Protein AF-A0A964AAB6-F1 (afdb_monomer)

Sequence (284 aa):
MELEKLSKKAPFPFLVANLVDAQSGEPIFGDHRVIERGGVKVGVFGVTLEAVPATPTYDRGAPWRVTDTEAAAKAQVAALKGEGAQVIVALAHLPDRELDDLARNVPGIDFILGGNDTGMQEHPRHVADAFIATAFSKGKYLSLFNLHLWKDKAPTGPFADRFERAGLEKQMEQLEAQIGSYETIAEAREKSEREAAQKSPEPGGVTSRRAAGAGSEFYRNQIVRLRTEKAQLEARIEDGAKVDPDANYFAYDLVPAGKTIEDDPAIGKAVEAFRKKYPKAPGH

pLDDT: mean 83.42, std 15.58, range [33.28, 98.75]

Structure (mmCIF, N/CA/C/O backbone):
data_AF-A0A964AAB6-F1
#
_entry.id   AF-A0A964AAB6-F1
#
loop_
_atom_site.group_PDB
_atom_site.id
_atom_site.type_symbol
_atom_site.label_atom_id
_atom_site.label_alt_id
_atom_site.label_comp_id
_atom_site.label_asym_id
_atom_site.label_entity_id
_atom_site.label_seq_id
_atom_site.pdbx_PDB_ins_code
_atom_site.Cartn_x
_atom_site.Cartn_y
_atom_site.Cartn_z
_atom_site.occupancy
_atom_site.B_iso_or_equiv
_atom_site.auth_seq_id
_atom_site.auth_comp_id
_atom_site.auth_asym_id
_atom_site.auth_atom_id
_atom_site.pdbx_PDB_model_num
ATOM 1 N N . MET A 1 1 ? -13.273 23.997 0.560 1.00 68.50 1 MET A N 1
ATOM 2 C CA . MET A 1 1 ? -12.494 23.526 -0.619 1.00 68.50 1 MET A CA 1
ATOM 3 C C . MET A 1 1 ? -13.366 22.666 -1.550 1.00 68.50 1 MET A C 1
ATOM 5 O O . MET A 1 1 ? -14.365 22.137 -1.084 1.00 68.50 1 MET A O 1
ATOM 9 N N . GLU A 1 2 ? -13.059 22.515 -2.848 1.00 80.56 2 GLU A N 1
ATOM 10 C CA . GLU A 1 2 ? -13.865 21.659 -3.760 1.00 80.56 2 GLU A CA 1
ATOM 11 C C . GLU A 1 2 ? -13.857 20.179 -3.326 1.00 80.56 2 GLU A C 1
ATOM 13 O O . GLU A 1 2 ? -14.888 19.511 -3.366 1.00 80.56 2 GLU A O 1
ATOM 18 N N . LEU A 1 3 ? -12.726 19.704 -2.792 1.00 83.94 3 LEU A N 1
ATOM 19 C CA . LEU A 1 3 ? -12.574 18.345 -2.268 1.00 83.94 3 LEU A CA 1
ATOM 20 C C . LEU A 1 3 ? -13.492 18.055 -1.063 1.00 83.94 3 LEU A C 1
ATOM 22 O O . LEU A 1 3 ? -14.054 16.971 -0.977 1.00 83.94 3 LEU A O 1
ATOM 26 N N . GLU A 1 4 ? -13.742 19.037 -0.190 1.00 83.75 4 GLU A N 1
ATOM 27 C CA . GLU A 1 4 ? -14.729 18.906 0.900 1.00 83.75 4 GLU A CA 1
ATOM 28 C C . GLU A 1 4 ? -16.172 18.795 0.393 1.00 83.75 4 GLU A C 1
ATOM 30 O O . GLU A 1 4 ? -17.017 18.163 1.024 1.00 83.75 4 GLU A O 1
ATOM 35 N N . LYS A 1 5 ? -16.500 19.420 -0.745 1.00 88.06 5 LYS A N 1
ATOM 36 C CA . LYS A 1 5 ? -17.831 19.245 -1.344 1.00 88.06 5 LYS A CA 1
ATOM 37 C C . LYS A 1 5 ? -17.982 17.841 -1.917 1.00 88.06 5 LYS A C 1
ATOM 39 O O . LYS A 1 5 ? -19.067 17.272 -1.825 1.00 88.06 5 LYS A O 1
ATOM 44 N N . LEU A 1 6 ? -16.918 17.304 -2.516 1.00 90.50 6 LEU A N 1
ATOM 45 C CA . LEU A 1 6 ? -16.891 15.936 -3.030 1.00 90.50 6 LEU A CA 1
ATOM 46 C C . LEU A 1 6 ? -16.983 14.917 -1.893 1.00 90.50 6 LEU A C 1
ATOM 48 O O . LEU A 1 6 ? -17.803 14.007 -1.986 1.00 90.50 6 LEU A O 1
ATOM 52 N N . SER A 1 7 ? -16.239 15.108 -0.800 1.00 91.12 7 SER A N 1
ATOM 53 C CA . SER A 1 7 ? -16.279 14.195 0.348 1.00 91.12 7 SER A CA 1
ATOM 54 C C . SER A 1 7 ? -17.675 14.109 0.971 1.00 91.12 7 SER A C 1
ATOM 56 O O . SER A 1 7 ? -18.135 13.020 1.292 1.00 91.12 7 SER A O 1
ATOM 58 N N . LYS A 1 8 ? -18.410 15.228 1.046 1.00 90.19 8 LYS A N 1
ATOM 59 C CA . LYS A 1 8 ? -19.803 15.259 1.534 1.00 90.19 8 LYS A CA 1
ATOM 60 C C . LYS A 1 8 ? -20.806 14.548 0.620 1.00 90.19 8 LYS A C 1
ATOM 62 O O . LYS A 1 8 ? -21.889 14.197 1.077 1.00 90.19 8 LYS A O 1
ATOM 67 N N . LYS A 1 9 ? -20.491 14.385 -0.669 1.00 93.75 9 LYS A N 1
ATOM 68 C CA . LYS A 1 9 ? -21.354 13.709 -1.655 1.00 93.75 9 LYS A CA 1
ATOM 69 C C . LYS A 1 9 ? -21.002 12.235 -1.845 1.00 93.75 9 LYS A C 1
ATOM 71 O O . LYS A 1 9 ? -21.812 11.497 -2.400 1.00 93.75 9 LYS A O 1
ATOM 76 N N . ALA A 1 10 ? -19.800 11.822 -1.454 1.00 93.06 10 ALA A N 1
ATOM 77 C CA . ALA A 1 10 ? -19.348 10.454 -1.623 1.00 93.06 10 ALA A CA 1
ATOM 78 C C . ALA A 1 10 ? -20.137 9.504 -0.701 1.00 93.06 10 ALA A C 1
ATOM 80 O O . ALA A 1 10 ? -20.376 9.836 0.460 1.00 93.06 10 ALA A O 1
ATOM 81 N N . PRO A 1 11 ? -20.510 8.298 -1.170 1.00 94.44 11 PRO A N 1
ATOM 82 C CA . PRO A 1 11 ? -21.169 7.294 -0.332 1.00 94.44 11 PRO A CA 1
ATOM 83 C C . PRO A 1 11 ? -20.195 6.582 0.626 1.00 94.44 11 PRO A C 1
ATOM 85 O O . PRO A 1 11 ? -20.570 5.621 1.292 1.00 94.44 11 PRO A O 1
ATOM 88 N N . PHE A 1 12 ? -18.939 7.027 0.680 1.00 93.19 12 PHE A N 1
ATOM 89 C CA . PHE A 1 12 ? -17.864 6.474 1.493 1.00 93.19 12 PHE A CA 1
ATOM 90 C C . PHE A 1 12 ? -17.072 7.605 2.166 1.00 93.19 12 PHE A C 1
ATOM 92 O O . PHE A 1 12 ? -17.003 8.712 1.625 1.00 93.19 12 PHE A O 1
ATOM 99 N N . PRO A 1 13 ? -16.474 7.352 3.344 1.00 93.94 13 PRO A N 1
ATOM 100 C CA . PRO A 1 13 ? -15.692 8.357 4.048 1.00 93.94 13 PRO A CA 1
ATOM 101 C C . PRO A 1 13 ? -14.355 8.613 3.350 1.00 93.94 13 PRO A C 1
ATOM 103 O O . PRO A 1 13 ? -13.757 7.713 2.764 1.00 93.94 13 PRO A O 1
ATOM 106 N N . PHE A 1 14 ? -13.866 9.844 3.467 1.00 95.06 14 PHE A N 1
ATOM 107 C CA . PHE A 1 14 ? -12.490 10.187 3.120 1.00 95.06 14 PHE A CA 1
ATOM 108 C C . PHE A 1 14 ? -11.662 10.080 4.400 1.00 95.06 14 PHE A C 1
ATOM 110 O O . PHE A 1 14 ? -12.039 10.689 5.403 1.00 95.06 14 PHE A O 1
ATOM 117 N N . LEU A 1 15 ? -10.577 9.305 4.367 1.00 96.19 15 LEU A N 1
ATOM 118 C CA . LEU A 1 15 ? -9.654 9.122 5.488 1.00 96.19 15 LEU A CA 1
ATOM 119 C C . LEU A 1 15 ? -8.271 9.632 5.079 1.00 96.19 15 LEU A C 1
ATOM 121 O O . LEU A 1 15 ? -7.684 9.090 4.146 1.00 96.19 15 LEU A O 1
ATOM 125 N N . VAL A 1 16 ? -7.783 10.689 5.728 1.00 95.62 16 VAL A N 1
ATOM 126 C CA . VAL A 1 16 ? -6.459 11.288 5.506 1.00 95.62 16 VAL A CA 1
ATOM 127 C C . VAL A 1 16 ? -5.967 11.909 6.820 1.00 95.62 16 VAL A C 1
ATOM 129 O O . VAL A 1 16 ? -6.170 13.093 7.082 1.00 95.62 16 VAL A O 1
ATOM 132 N N . ALA A 1 17 ? -5.322 11.104 7.660 1.00 97.06 17 ALA A N 1
ATOM 133 C CA . ALA A 1 17 ? -4.906 11.480 9.010 1.00 97.06 17 ALA A CA 1
ATOM 134 C C . ALA A 1 17 ? -3.847 12.590 9.043 1.00 97.06 17 ALA A C 1
ATOM 136 O O . ALA A 1 17 ? -3.805 13.367 9.991 1.00 97.06 17 ALA A O 1
ATOM 137 N N . ASN A 1 18 ? -2.997 12.677 8.017 1.00 95.19 18 ASN A N 1
ATOM 138 C CA . ASN A 1 18 ? -1.918 13.660 7.951 1.00 95.19 18 ASN A CA 1
ATOM 139 C C . ASN A 1 18 ? -2.257 14.904 7.118 1.00 95.19 18 ASN A C 1
ATOM 141 O O . ASN A 1 18 ? -1.372 15.719 6.890 1.00 95.19 18 ASN A O 1
ATOM 145 N N . LEU A 1 19 ? -3.507 15.087 6.677 1.00 93.00 19 LEU A N 1
ATOM 146 C CA . LEU A 1 19 ? -3.968 16.325 6.040 1.00 93.00 19 LEU A CA 1
ATOM 147 C C . LEU A 1 19 ? -4.860 17.096 7.012 1.00 93.00 19 LEU A C 1
ATOM 149 O O . LEU A 1 19 ? -6.038 16.774 7.190 1.00 93.00 19 LEU A O 1
ATOM 153 N N . VAL A 1 20 ? -4.289 18.130 7.619 1.00 91.94 20 VAL A N 1
ATOM 154 C CA . VAL A 1 20 ? -4.891 18.826 8.758 1.00 91.94 20 VAL A CA 1
ATOM 155 C C . VAL A 1 20 ? -5.172 20.288 8.455 1.00 91.94 20 VAL A C 1
ATOM 157 O O . VAL A 1 20 ? -4.493 20.913 7.634 1.00 91.94 20 VAL A O 1
ATOM 160 N N . ASP A 1 21 ? -6.161 20.849 9.143 1.00 90.81 21 ASP A N 1
ATOM 161 C CA . ASP A 1 21 ? -6.383 22.290 9.175 1.00 90.81 21 ASP A CA 1
ATOM 162 C C . ASP A 1 21 ? -5.173 22.977 9.828 1.00 90.81 21 ASP A C 1
ATOM 164 O O . ASP A 1 21 ? -4.639 22.536 10.850 1.00 90.81 21 ASP A O 1
ATOM 168 N N . ALA A 1 22 ? -4.694 24.057 9.214 1.00 87.56 22 ALA A N 1
ATOM 169 C CA . ALA A 1 22 ? -3.460 24.708 9.639 1.00 87.56 22 ALA A CA 1
ATOM 170 C C . ALA A 1 22 ? -3.585 25.405 11.008 1.00 87.56 22 ALA A C 1
ATOM 172 O O . ALA A 1 22 ? -2.561 25.602 11.673 1.00 87.56 22 ALA A O 1
ATOM 173 N N . GLN A 1 23 ? -4.802 25.780 11.418 1.00 88.38 23 GLN A N 1
ATOM 174 C CA . GLN A 1 23 ? -5.081 26.470 12.677 1.00 88.38 23 GLN A CA 1
ATOM 175 C C . GLN A 1 23 ? -5.363 25.487 13.810 1.00 88.38 23 GLN A C 1
ATOM 177 O O . GLN A 1 23 ? -4.746 25.604 14.867 1.00 88.38 23 GLN A O 1
ATOM 182 N N . SER A 1 24 ? -6.278 24.536 13.608 1.00 92.38 24 SER A N 1
ATOM 183 C CA . SER A 1 24 ? -6.656 23.587 14.664 1.00 92.38 24 SER A CA 1
ATOM 184 C C . SER A 1 24 ? -5.689 22.412 14.783 1.00 92.38 24 SER A C 1
ATOM 186 O O . SER A 1 24 ? -5.517 21.879 15.874 1.00 92.38 24 SER A O 1
ATOM 188 N N . GLY A 1 25 ? -5.040 22.013 13.684 1.00 90.88 25 GLY A N 1
ATOM 189 C CA . GLY A 1 25 ? -4.257 20.780 13.617 1.00 90.88 25 GLY A CA 1
ATOM 190 C C . GLY A 1 25 ? -5.103 19.509 13.503 1.00 90.88 25 GLY A C 1
ATOM 191 O O . GLY A 1 25 ? -4.535 18.422 13.495 1.00 90.88 25 GLY A O 1
ATOM 192 N N . GLU A 1 26 ? -6.426 19.636 13.384 1.00 93.44 26 GLU A N 1
ATOM 193 C CA . GLU A 1 26 ? -7.343 18.507 13.219 1.00 93.44 26 GLU A CA 1
ATOM 194 C C . GLU A 1 26 ? -7.393 18.034 11.757 1.00 93.44 26 GLU A C 1
ATOM 196 O O . GLU A 1 26 ? -7.313 18.871 10.847 1.00 93.44 26 GLU A O 1
ATOM 201 N N . PRO A 1 27 ? -7.579 16.727 11.500 1.00 93.44 27 PRO A N 1
ATOM 202 C CA . PRO A 1 27 ? -7.820 16.208 10.157 1.00 93.44 27 PRO A CA 1
ATOM 203 C C . PRO A 1 27 ? -8.983 16.930 9.459 1.00 93.44 27 PRO A C 1
ATOM 205 O O . PRO A 1 27 ? -10.059 17.120 10.024 1.00 93.44 27 PRO A O 1
ATOM 208 N N . ILE A 1 28 ? -8.782 17.328 8.200 1.00 92.25 28 ILE A N 1
ATOM 209 C CA . ILE A 1 28 ? -9.817 18.023 7.399 1.00 92.25 28 ILE A CA 1
ATOM 210 C C . ILE A 1 28 ? -10.945 17.069 6.998 1.00 92.25 28 ILE A C 1
ATOM 212 O O . ILE A 1 28 ? -12.094 17.471 6.791 1.00 92.25 28 ILE A O 1
ATOM 216 N N . PHE A 1 29 ? -10.591 15.797 6.850 1.00 92.88 29 PHE A N 1
ATOM 217 C CA . PHE A 1 29 ? -11.506 14.696 6.589 1.00 92.88 29 PHE A CA 1
ATOM 218 C C . PHE A 1 29 ? -11.581 13.799 7.833 1.00 92.88 29 PHE A C 1
ATOM 220 O O . PHE A 1 29 ? -11.359 14.266 8.943 1.00 92.88 29 PHE A O 1
ATOM 227 N N . GLY A 1 30 ? -11.920 12.519 7.681 1.00 93.12 30 GLY A N 1
ATOM 228 C CA . GLY A 1 30 ? -11.665 11.554 8.750 1.00 93.12 30 GLY A CA 1
ATOM 229 C C . GLY A 1 30 ? -10.190 11.159 8.786 1.00 93.12 30 GLY A C 1
ATOM 230 O O . GLY A 1 30 ? -9.453 11.402 7.832 1.00 93.12 30 GLY A O 1
ATOM 231 N N . ASP A 1 31 ? -9.773 10.499 9.853 1.00 96.56 31 ASP A N 1
ATOM 232 C CA . ASP A 1 31 ? -8.434 9.939 10.028 1.00 96.56 31 ASP A CA 1
ATOM 233 C C . ASP A 1 31 ? -8.456 8.405 9.973 1.00 96.56 31 ASP A C 1
ATOM 235 O O . ASP A 1 31 ? -7.732 7.807 9.170 1.00 96.56 31 ASP A O 1
ATOM 239 N N . HIS A 1 32 ? -9.360 7.784 10.735 1.00 98.44 32 HIS A N 1
ATOM 240 C CA . HIS A 1 32 ? -9.554 6.345 10.803 1.00 98.44 32 HIS A CA 1
ATOM 241 C C . HIS A 1 32 ? -11.021 5.923 10.982 1.00 98.44 32 HIS A C 1
ATOM 243 O O . HIS A 1 32 ? -11.943 6.723 11.168 1.00 98.44 32 HIS A O 1
ATOM 249 N N . ARG A 1 33 ? -11.246 4.612 10.879 1.00 98.06 33 ARG A N 1
ATOM 250 C CA . ARG A 1 33 ? -12.504 3.911 11.152 1.00 98.06 33 ARG A CA 1
ATOM 251 C C . ARG A 1 33 ? -12.210 2.536 11.736 1.00 98.06 33 ARG A C 1
ATOM 253 O O . ARG A 1 33 ? -11.351 1.828 11.221 1.00 98.06 33 ARG A O 1
ATOM 260 N N . VAL A 1 34 ? -13.010 2.108 12.708 1.00 98.25 34 VAL A N 1
ATOM 261 C CA . VAL A 1 34 ? -13.110 0.694 13.093 1.00 98.25 34 VAL A CA 1
ATOM 262 C C . VAL A 1 34 ? -14.334 0.075 12.425 1.00 98.25 34 VAL A C 1
ATOM 264 O O . VAL A 1 34 ? -15.444 0.609 12.490 1.00 98.25 34 VAL A O 1
ATOM 267 N N . ILE A 1 35 ? -14.131 -1.055 11.758 1.00 96.81 35 ILE A N 1
ATOM 268 C CA . ILE A 1 35 ? -15.158 -1.818 11.054 1.00 96.81 35 ILE A CA 1
ATOM 269 C C . ILE A 1 35 ? -15.202 -3.215 11.663 1.00 96.81 35 ILE A C 1
ATOM 271 O O . ILE A 1 35 ? -14.214 -3.939 11.632 1.00 96.81 35 ILE A O 1
ATOM 275 N N . GLU A 1 36 ? -16.358 -3.624 12.182 1.00 95.69 36 GLU A N 1
ATOM 276 C CA . GLU A 1 36 ? -16.538 -4.981 12.703 1.00 95.69 36 GLU A CA 1
ATOM 277 C C . GLU A 1 36 ? -17.144 -5.909 11.643 1.00 95.69 36 GLU A C 1
ATOM 279 O O . GLU A 1 36 ? -18.189 -5.608 11.049 1.00 95.69 36 GLU A O 1
ATOM 284 N N . ARG A 1 37 ? -16.493 -7.045 11.387 1.00 90.75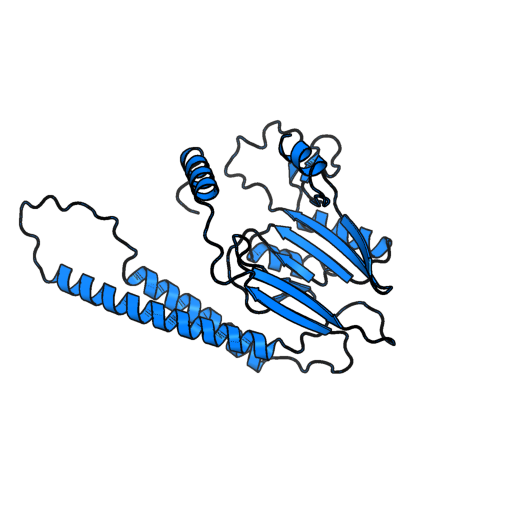 37 ARG A N 1
ATOM 285 C CA . ARG A 1 37 ? -16.968 -8.095 10.475 1.00 90.75 37 ARG A CA 1
ATOM 286 C C . ARG A 1 37 ? -16.630 -9.463 11.045 1.00 90.75 37 ARG A C 1
ATOM 288 O O . ARG A 1 37 ? -15.493 -9.713 11.415 1.00 90.75 37 ARG A O 1
ATOM 295 N N . GLY A 1 38 ? -17.626 -10.346 11.130 1.00 85.94 38 GLY A N 1
ATOM 296 C CA . GLY A 1 38 ? -17.420 -11.706 11.640 1.00 85.94 38 GLY A CA 1
ATOM 297 C C . GLY A 1 38 ? -16.870 -11.765 13.073 1.00 85.94 38 GLY A C 1
ATOM 298 O O . GLY A 1 38 ? -16.155 -12.705 13.395 1.00 85.94 38 GLY A O 1
ATOM 299 N N . GLY A 1 39 ? -17.162 -10.760 13.911 1.00 89.19 39 GLY A N 1
ATOM 300 C CA . GLY A 1 39 ? -16.621 -10.641 15.272 1.00 89.19 39 GLY A CA 1
ATOM 301 C C . GLY A 1 39 ? -15.177 -10.131 15.349 1.00 89.19 39 GLY A C 1
ATOM 302 O O . GLY A 1 39 ? -14.595 -10.132 16.430 1.00 89.19 39 GLY A O 1
ATOM 303 N N . VAL A 1 40 ? -14.601 -9.697 14.223 1.00 93.19 40 VAL A N 1
ATOM 304 C CA . VAL A 1 40 ? -13.253 -9.125 14.144 1.00 93.19 40 VAL A CA 1
ATOM 305 C C . VAL A 1 40 ? -13.350 -7.625 13.921 1.00 93.19 40 VAL A C 1
ATOM 307 O O . VAL A 1 40 ? -14.051 -7.172 13.011 1.00 93.19 40 VAL A O 1
ATOM 310 N N . LYS A 1 41 ? -12.633 -6.852 14.735 1.00 97.12 41 LYS A N 1
ATOM 311 C CA . LYS A 1 41 ? -12.512 -5.400 14.580 1.00 97.12 41 LYS A CA 1
ATOM 312 C C . LYS A 1 41 ? -11.327 -5.062 13.684 1.00 97.12 41 LYS A C 1
ATOM 314 O O . LYS A 1 41 ? -10.177 -5.263 14.068 1.00 97.12 41 LYS A O 1
ATOM 319 N N . VAL A 1 42 ? -11.611 -4.510 12.512 1.00 97.62 42 VAL A N 1
ATOM 320 C CA . VAL A 1 42 ? -10.611 -4.041 11.550 1.00 97.62 42 VAL A CA 1
ATOM 321 C C . VAL A 1 42 ? -10.508 -2.525 11.643 1.00 97.62 42 VAL A C 1
ATOM 323 O O . VAL A 1 42 ? -11.467 -1.813 11.348 1.00 97.62 42 VAL A O 1
ATOM 326 N N . GLY A 1 43 ? -9.353 -2.031 12.068 1.00 98.38 43 GLY A N 1
ATOM 327 C CA . GLY A 1 43 ? -9.002 -0.622 12.026 1.00 98.38 43 GLY A CA 1
ATOM 328 C C . GLY A 1 43 ? -8.481 -0.240 10.647 1.00 98.38 43 GLY A C 1
ATOM 329 O O . GLY A 1 43 ? -7.626 -0.924 10.097 1.00 98.38 43 GLY A O 1
ATOM 330 N N . VAL A 1 44 ? -8.984 0.851 10.085 1.00 98.56 44 VAL A N 1
ATOM 331 C CA . VAL A 1 44 ? -8.548 1.382 8.792 1.00 98.56 44 VAL A CA 1
ATOM 332 C C . VAL A 1 44 ? -8.220 2.852 8.967 1.00 98.56 44 VAL A C 1
ATOM 334 O O . VAL A 1 44 ? -9.073 3.599 9.438 1.00 98.56 44 VAL A O 1
ATOM 337 N N . PHE A 1 45 ? -7.027 3.281 8.569 1.00 98.75 45 PHE A N 1
ATOM 338 C CA . PHE A 1 45 ? -6.643 4.696 8.553 1.00 98.75 45 PHE A CA 1
ATOM 339 C C . PHE A 1 45 ? -6.052 5.081 7.199 1.00 98.75 45 PHE A C 1
ATOM 341 O O . PHE A 1 45 ? -5.628 4.212 6.438 1.00 98.75 45 PHE A O 1
ATOM 348 N N . GLY A 1 46 ? -6.048 6.375 6.881 1.00 98.06 46 GLY A N 1
ATOM 349 C CA . GLY A 1 46 ? -5.503 6.876 5.617 1.00 98.06 46 GLY A CA 1
ATOM 350 C C . GLY A 1 46 ? -4.357 7.863 5.801 1.00 98.06 46 GLY A C 1
ATOM 351 O O . GLY A 1 46 ? -4.377 8.658 6.737 1.00 98.06 46 GLY A O 1
ATOM 352 N N . VAL A 1 47 ? -3.385 7.845 4.890 1.00 97.06 47 VAL A N 1
ATOM 353 C CA . VAL A 1 47 ? -2.286 8.822 4.809 1.00 97.06 47 VAL A CA 1
ATOM 354 C C . VAL A 1 47 ? -1.980 9.185 3.355 1.00 97.06 47 VAL A C 1
ATOM 356 O O . VAL A 1 47 ? -2.209 8.395 2.436 1.00 97.06 47 VAL A O 1
ATOM 359 N N . THR A 1 48 ? -1.464 10.390 3.136 1.00 93.44 48 THR A N 1
ATOM 360 C CA . THR A 1 48 ? -1.076 10.902 1.814 1.00 93.44 48 THR A CA 1
ATOM 361 C C . THR A 1 48 ? 0.363 11.396 1.823 1.00 93.44 48 THR A C 1
ATOM 363 O O . THR A 1 48 ? 0.860 11.790 2.872 1.00 93.44 48 THR A O 1
ATOM 366 N N . LEU A 1 49 ? 1.020 11.412 0.663 1.00 88.12 49 LEU A N 1
ATOM 367 C CA . LEU A 1 49 ? 2.373 11.952 0.535 1.00 88.12 49 LEU A CA 1
ATOM 368 C C . LEU A 1 49 ? 2.457 13.403 1.006 1.00 88.12 49 LEU A C 1
ATOM 370 O O . LEU A 1 49 ? 1.523 14.191 0.806 1.00 88.12 49 LEU A O 1
ATOM 374 N N . GLU A 1 50 ? 3.603 13.754 1.585 1.00 74.44 50 GLU A N 1
ATOM 375 C CA . GLU A 1 50 ? 3.942 15.144 1.857 1.00 74.44 50 GLU A CA 1
ATOM 376 C C . GLU A 1 50 ? 3.909 15.933 0.545 1.00 74.44 50 GLU A C 1
ATOM 378 O O . GLU A 1 50 ? 4.388 15.480 -0.500 1.00 74.44 50 GLU A O 1
ATOM 383 N N . ALA A 1 51 ? 3.286 17.114 0.573 1.00 61.75 51 ALA A N 1
ATOM 384 C CA . ALA A 1 51 ? 3.227 17.961 -0.606 1.00 61.75 51 ALA A CA 1
ATOM 385 C C . ALA A 1 51 ? 4.658 18.260 -1.075 1.00 61.75 51 ALA A C 1
ATOM 387 O O . ALA A 1 51 ? 5.495 18.725 -0.303 1.00 61.75 51 ALA A O 1
ATOM 388 N N . VAL A 1 52 ? 4.946 17.983 -2.351 1.00 48.84 52 VAL A N 1
ATOM 389 C CA . VAL A 1 52 ? 6.272 18.231 -2.920 1.00 48.84 52 VAL A CA 1
ATOM 390 C C . VAL A 1 52 ? 6.604 19.724 -2.737 1.00 48.84 52 VAL A C 1
ATOM 392 O O . VAL A 1 52 ? 5.891 20.568 -3.292 1.00 48.84 52 VAL A O 1
ATOM 395 N N . PRO A 1 53 ? 7.714 20.087 -2.061 1.00 42.69 53 PRO A N 1
ATOM 396 C CA . PRO A 1 53 ? 8.117 21.487 -1.865 1.00 42.69 53 PRO A CA 1
ATOM 397 C C . PRO A 1 53 ? 8.336 22.268 -3.177 1.00 42.69 53 PRO A C 1
ATOM 399 O O . PRO A 1 53 ? 8.484 23.489 -3.173 1.00 42.69 53 PRO A O 1
ATOM 402 N N . ALA A 1 54 ? 8.371 21.569 -4.317 1.00 41.41 54 ALA A N 1
ATOM 403 C CA . ALA A 1 54 ? 8.619 22.105 -5.653 1.00 41.41 54 ALA A CA 1
ATOM 404 C C . ALA A 1 54 ? 7.486 22.987 -6.207 1.00 41.41 54 ALA A C 1
ATOM 406 O O . ALA A 1 54 ? 7.682 23.653 -7.224 1.00 41.41 54 ALA A O 1
ATOM 407 N N . THR A 1 55 ? 6.328 23.059 -5.545 1.00 45.09 55 THR A N 1
ATOM 408 C CA . THR A 1 55 ? 5.306 24.075 -5.842 1.00 45.09 55 THR A CA 1
ATOM 409 C C . THR A 1 55 ? 5.101 25.018 -4.653 1.00 45.09 55 THR A C 1
ATOM 411 O O . THR A 1 55 ? 4.079 24.941 -3.972 1.00 45.09 55 THR A O 1
ATOM 414 N N . PRO A 1 56 ? 6.035 25.964 -4.419 1.00 41.44 56 PRO A N 1
ATOM 415 C CA . PRO A 1 56 ? 6.015 26.897 -3.283 1.00 41.44 56 PRO A CA 1
ATOM 416 C C . PRO A 1 56 ? 4.832 27.886 -3.273 1.00 41.44 56 PRO A C 1
ATOM 418 O O . PRO A 1 56 ? 4.788 28.784 -2.429 1.00 41.44 56 PRO A O 1
ATOM 421 N N . THR A 1 57 ? 3.894 27.757 -4.215 1.00 47.38 57 THR A N 1
ATOM 422 C CA . THR A 1 57 ? 2.673 28.556 -4.339 1.00 47.38 57 THR A CA 1
ATOM 423 C C . THR A 1 57 ? 1.440 27.928 -3.686 1.00 47.38 57 THR A C 1
ATOM 425 O O . THR A 1 57 ? 0.485 28.668 -3.472 1.00 47.38 57 THR A O 1
ATOM 428 N N . TYR A 1 58 ? 1.421 26.626 -3.360 1.00 51.44 58 TYR A N 1
ATOM 429 C CA . TYR A 1 58 ? 0.233 26.000 -2.749 1.00 51.44 58 TYR A CA 1
ATOM 430 C C . TYR A 1 58 ? 0.165 26.174 -1.226 1.00 51.44 58 TYR A C 1
ATOM 432 O O . TYR A 1 58 ? -0.922 26.419 -0.718 1.00 51.44 58 TYR A O 1
ATOM 440 N N . ASP A 1 59 ? 1.298 26.152 -0.517 1.00 54.22 59 ASP A N 1
ATOM 441 C CA . ASP A 1 59 ? 1.297 26.107 0.958 1.00 54.22 59 ASP A CA 1
ATOM 442 C C . ASP A 1 59 ? 1.366 27.482 1.639 1.00 54.22 59 ASP A C 1
ATOM 444 O O . ASP A 1 59 ? 1.052 27.621 2.824 1.00 54.22 59 ASP A O 1
ATOM 448 N N . ARG A 1 60 ? 1.756 28.545 0.920 1.00 55.16 60 ARG A N 1
ATOM 449 C CA . ARG A 1 60 ? 1.835 29.888 1.517 1.00 55.16 60 ARG A CA 1
ATOM 450 C C . ARG A 1 60 ? 0.437 30.474 1.708 1.00 55.16 60 ARG A C 1
ATOM 452 O O . ARG A 1 60 ? -0.097 31.126 0.816 1.00 55.16 60 ARG A O 1
ATOM 459 N N . GLY A 1 61 ? -0.122 30.268 2.899 1.00 63.81 61 GLY A N 1
ATOM 460 C CA . GLY A 1 61 ? -1.431 30.789 3.300 1.00 63.81 61 GLY A CA 1
ATOM 461 C C . GLY A 1 61 ? -2.598 29.839 3.028 1.00 63.81 61 GLY A C 1
ATOM 462 O O . GLY A 1 61 ? -3.749 30.271 3.108 1.00 63.81 61 GLY A O 1
ATOM 463 N N . ALA A 1 62 ? -2.330 28.566 2.716 1.00 76.06 62 ALA A N 1
ATOM 464 C CA . ALA A 1 62 ? -3.381 27.558 2.689 1.00 76.06 62 ALA A CA 1
ATOM 465 C C . ALA A 1 62 ? -3.969 27.369 4.100 1.00 76.06 62 ALA A C 1
ATOM 467 O O . ALA A 1 62 ? -3.224 27.369 5.081 1.00 76.06 62 ALA A O 1
ATOM 468 N N . PRO A 1 63 ? -5.292 27.161 4.231 1.00 82.88 63 PRO A N 1
ATOM 469 C CA . PRO A 1 63 ? -5.914 26.829 5.513 1.00 82.88 63 PRO A CA 1
ATOM 470 C C . PRO A 1 63 ? -5.605 25.387 5.957 1.00 82.88 63 PRO A C 1
ATOM 472 O O . PRO A 1 63 ? -6.213 24.886 6.891 1.00 82.88 63 PRO A O 1
ATOM 475 N N . TRP A 1 64 ? -4.683 24.700 5.284 1.00 85.94 64 TRP A N 1
ATOM 476 C CA . TRP A 1 64 ? -4.361 23.299 5.492 1.00 85.94 64 TRP A CA 1
ATOM 477 C C . TRP A 1 64 ? -2.861 23.061 5.371 1.00 85.94 64 TRP A C 1
ATOM 479 O O . TRP A 1 64 ? -2.151 23.843 4.739 1.00 85.94 64 TRP A O 1
ATOM 489 N N . ARG A 1 65 ? -2.384 21.974 5.973 1.00 87.00 65 ARG A N 1
ATOM 490 C CA . ARG A 1 65 ? -1.014 21.478 5.815 1.00 87.00 65 ARG A CA 1
ATOM 491 C C . ARG A 1 65 ? -0.993 19.955 5.832 1.00 87.00 65 ARG A C 1
ATOM 493 O O . ARG A 1 65 ? -1.865 19.333 6.438 1.00 87.00 65 ARG A O 1
ATOM 500 N N . VAL A 1 66 ? 0.026 19.376 5.206 1.00 88.88 66 VAL A N 1
ATOM 501 C CA . VAL A 1 66 ? 0.335 17.951 5.354 1.00 88.88 66 VAL A CA 1
ATOM 502 C C . VAL A 1 66 ? 1.384 17.801 6.454 1.00 88.88 66 VAL A C 1
ATOM 504 O O . VAL A 1 66 ? 2.407 18.482 6.419 1.00 88.88 66 VAL A O 1
ATOM 507 N N . THR A 1 67 ? 1.100 16.992 7.470 1.00 91.88 67 THR A N 1
ATOM 508 C CA . THR A 1 67 ? 2.036 16.686 8.561 1.00 91.88 67 THR A CA 1
ATOM 509 C C . THR A 1 67 ? 2.864 15.447 8.241 1.00 91.88 67 THR A C 1
ATOM 511 O O . THR A 1 67 ? 2.531 14.698 7.323 1.00 91.88 67 THR A O 1
ATOM 514 N N . ASP A 1 68 ? 3.891 15.204 9.057 1.00 93.31 68 ASP A N 1
ATOM 515 C CA . ASP A 1 68 ? 4.731 14.009 8.978 1.00 93.31 68 ASP A CA 1
ATOM 516 C C . ASP A 1 68 ? 3.885 12.726 8.920 1.00 93.31 68 ASP A C 1
ATOM 518 O O . ASP A 1 68 ? 3.012 12.476 9.766 1.00 93.31 68 ASP A O 1
ATOM 522 N N . THR A 1 69 ? 4.129 11.945 7.873 1.00 95.12 69 THR A N 1
ATOM 523 C CA . THR A 1 69 ? 3.338 10.762 7.527 1.00 95.12 69 THR A CA 1
ATOM 524 C C . THR A 1 69 ? 3.476 9.661 8.576 1.00 95.12 69 THR A C 1
ATOM 526 O O . THR A 1 69 ? 2.478 9.060 8.983 1.00 95.12 69 THR A O 1
ATOM 529 N N . GLU A 1 70 ? 4.693 9.404 9.056 1.00 96.00 70 GLU A N 1
ATOM 530 C CA . GLU A 1 70 ? 4.955 8.335 10.020 1.00 96.00 70 GLU A CA 1
ATOM 531 C C . GLU A 1 70 ? 4.423 8.672 11.411 1.00 96.00 70 GLU A C 1
ATOM 533 O O . GLU A 1 70 ? 3.883 7.803 12.095 1.00 96.00 70 GLU A O 1
ATOM 538 N N . ALA A 1 71 ? 4.558 9.922 11.850 1.00 96.69 71 ALA A N 1
ATOM 539 C CA . ALA A 1 71 ? 4.043 10.397 13.124 1.00 96.69 71 ALA A CA 1
ATOM 540 C C . ALA A 1 71 ? 2.515 10.297 13.163 1.00 96.69 71 ALA A C 1
ATOM 542 O O . ALA A 1 71 ? 1.960 9.787 14.140 1.00 96.69 71 ALA A O 1
ATOM 543 N N . ALA A 1 72 ? 1.842 10.711 12.084 1.00 97.06 72 ALA A N 1
ATOM 544 C CA . ALA A 1 72 ? 0.401 10.540 11.950 1.00 97.06 72 ALA A CA 1
ATOM 545 C C . ALA A 1 72 ? 0.018 9.054 11.986 1.00 97.06 72 ALA A C 1
ATOM 547 O O . ALA A 1 72 ? -0.837 8.663 12.778 1.00 97.06 72 ALA A O 1
ATOM 548 N N . ALA A 1 73 ? 0.690 8.201 11.211 1.00 9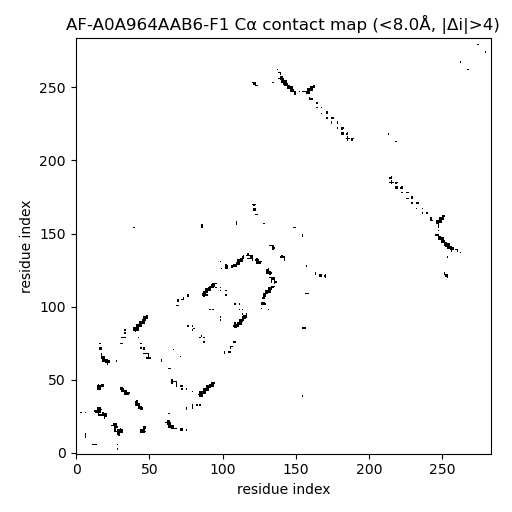8.25 73 ALA A N 1
ATOM 549 C CA . ALA A 1 73 ? 0.415 6.766 11.197 1.00 98.25 73 ALA A CA 1
ATOM 550 C C . ALA A 1 73 ? 0.640 6.098 12.569 1.00 98.25 73 ALA A C 1
ATOM 552 O O . ALA A 1 73 ? -0.199 5.312 13.006 1.00 98.25 73 ALA A O 1
ATOM 553 N N . LYS A 1 74 ? 1.706 6.453 13.302 1.00 98.62 74 LYS A N 1
ATOM 554 C CA . LYS A 1 74 ? 1.958 5.974 14.678 1.00 98.62 74 LYS A CA 1
ATOM 555 C C . LYS A 1 74 ? 0.815 6.344 15.622 1.00 98.62 74 LYS A C 1
ATOM 557 O O . LYS A 1 74 ? 0.375 5.499 16.403 1.00 98.62 74 LYS A O 1
ATOM 562 N N . ALA A 1 75 ? 0.313 7.577 15.536 1.00 98.44 75 ALA A N 1
ATOM 563 C CA . ALA A 1 75 ? -0.829 8.021 16.332 1.00 98.44 75 ALA A CA 1
ATOM 564 C C . ALA A 1 75 ? -2.102 7.226 15.993 1.00 98.44 75 ALA A C 1
ATOM 566 O O . ALA A 1 75 ? -2.804 6.783 16.901 1.00 98.44 75 ALA A O 1
ATOM 567 N N . GLN A 1 76 ? -2.356 6.975 14.706 1.00 98.69 76 GLN A N 1
ATOM 568 C CA . GLN A 1 76 ? -3.518 6.204 14.254 1.00 98.69 76 GLN A CA 1
ATOM 569 C C . GLN A 1 76 ? -3.446 4.731 14.674 1.00 98.69 76 GLN A C 1
ATOM 571 O O . GLN A 1 76 ? -4.435 4.186 15.158 1.00 98.69 76 GLN A O 1
ATOM 576 N N . VAL A 1 77 ? -2.276 4.092 14.584 1.00 98.62 77 VAL A N 1
ATOM 577 C CA . VAL A 1 77 ? -2.075 2.725 15.097 1.00 98.62 77 VAL A CA 1
ATOM 578 C C . VAL A 1 77 ? -2.359 2.662 16.598 1.00 98.62 77 VAL A C 1
ATOM 580 O O . VAL A 1 77 ? -3.041 1.744 17.055 1.00 98.62 77 VAL A O 1
ATOM 583 N N . ALA A 1 78 ? -1.872 3.633 17.376 1.00 98.62 78 ALA A N 1
ATOM 584 C CA . ALA A 1 78 ? -2.128 3.685 18.813 1.00 98.62 78 ALA A CA 1
ATOM 585 C C . ALA A 1 78 ? -3.623 3.875 19.132 1.00 98.62 78 ALA A C 1
ATOM 587 O O . ALA A 1 78 ? -4.155 3.154 19.979 1.00 98.62 78 ALA A O 1
ATOM 588 N N . ALA A 1 79 ? -4.305 4.789 18.433 1.00 98.56 79 ALA A N 1
ATOM 589 C CA . ALA A 1 79 ? -5.739 5.036 18.591 1.00 98.56 79 ALA A CA 1
ATOM 590 C C . ALA A 1 79 ? -6.572 3.786 18.263 1.00 98.56 79 ALA A C 1
ATOM 592 O O . ALA A 1 79 ? -7.340 3.313 19.100 1.00 98.56 79 ALA A O 1
ATOM 593 N N . LEU A 1 80 ? -6.333 3.172 17.100 1.00 98.69 80 LEU A N 1
ATOM 594 C CA . LEU A 1 80 ? -7.034 1.966 16.655 1.00 98.69 80 LEU A CA 1
ATOM 595 C C . LEU A 1 80 ? -6.832 0.785 17.611 1.00 98.69 80 LEU A C 1
ATOM 597 O O . LEU A 1 80 ? -7.792 0.080 17.931 1.00 98.69 80 LEU A O 1
ATOM 601 N N . LYS A 1 81 ? -5.611 0.582 18.122 1.00 97.75 81 LYS A N 1
ATOM 602 C CA . LYS A 1 81 ? -5.351 -0.426 19.165 1.00 97.75 81 LYS A CA 1
ATOM 603 C C . LYS A 1 81 ? -6.129 -0.122 20.448 1.00 97.75 81 LYS A C 1
ATOM 605 O O . LYS A 1 81 ? -6.689 -1.041 21.041 1.00 97.75 81 LYS A O 1
ATOM 610 N N . GLY A 1 82 ? -6.210 1.148 20.851 1.00 98.19 82 GLY A N 1
ATOM 611 C CA . GLY A 1 82 ? -7.018 1.597 21.992 1.00 98.19 82 GLY A CA 1
ATOM 612 C C . GLY A 1 82 ? -8.518 1.319 21.832 1.00 98.19 82 GLY A C 1
ATOM 613 O O . GLY A 1 82 ? -9.190 0.988 22.807 1.00 98.19 82 GLY A O 1
ATOM 614 N N . GLU A 1 83 ? -9.031 1.359 20.603 1.00 98.25 83 GLU A N 1
ATOM 615 C CA . GLU A 1 83 ? -10.421 1.007 20.263 1.00 98.25 83 GLU A CA 1
ATOM 616 C C . GLU A 1 83 ? -10.664 -0.511 20.117 1.00 98.25 83 GLU A C 1
ATOM 618 O O . GLU A 1 83 ? -11.795 -0.980 19.899 1.00 98.25 83 GLU A O 1
ATOM 623 N N . GLY A 1 84 ? -9.606 -1.307 20.283 1.00 97.19 84 GLY A N 1
ATOM 624 C CA . GLY A 1 84 ? -9.635 -2.761 20.202 1.00 97.19 84 GLY A CA 1
ATOM 625 C C . GLY A 1 84 ? -9.605 -3.298 18.775 1.00 97.19 84 GLY A C 1
ATOM 626 O O . GLY A 1 84 ? -10.106 -4.400 18.550 1.00 97.19 84 GLY A O 1
ATOM 627 N N . ALA A 1 85 ? -9.067 -2.544 17.811 1.00 97.94 85 ALA A N 1
ATOM 628 C CA . ALA A 1 85 ? -8.759 -3.084 16.491 1.00 97.94 85 ALA A CA 1
ATOM 629 C C . ALA A 1 85 ? -7.773 -4.254 16.621 1.00 97.94 85 ALA A C 1
ATOM 631 O O . ALA A 1 85 ? -6.763 -4.168 17.319 1.00 97.94 85 ALA A O 1
ATOM 632 N N . GLN A 1 86 ? -8.096 -5.354 15.950 1.00 96.62 86 GLN A N 1
ATOM 633 C CA . GLN A 1 86 ? -7.325 -6.598 15.946 1.00 96.62 86 GLN A CA 1
ATOM 634 C C . GLN A 1 86 ? -6.509 -6.750 14.661 1.00 96.62 86 GLN A C 1
ATOM 636 O O . GLN A 1 86 ? -5.466 -7.393 14.675 1.00 96.62 86 GLN A O 1
ATOM 641 N N . VAL A 1 87 ? -6.985 -6.128 13.581 1.00 96.88 87 VAL A N 1
ATOM 642 C CA . VAL A 1 87 ? -6.286 -6.007 12.301 1.00 96.88 87 VAL A CA 1
ATOM 643 C C . VAL A 1 87 ? -6.239 -4.535 11.932 1.00 96.88 87 VAL A C 1
ATOM 645 O O . VAL A 1 87 ? -7.272 -3.865 12.007 1.00 96.88 87 VAL A O 1
ATOM 648 N N . ILE A 1 88 ? -5.079 -4.024 11.537 1.00 98.12 88 ILE A N 1
ATOM 649 C CA . ILE A 1 88 ? -4.885 -2.627 11.151 1.00 98.12 88 ILE A CA 1
ATOM 650 C C . ILE A 1 88 ? -4.441 -2.539 9.693 1.00 98.12 88 ILE A C 1
ATOM 652 O O . ILE A 1 88 ? -3.425 -3.106 9.291 1.00 98.12 88 ILE A O 1
ATOM 656 N N . VAL A 1 89 ? -5.209 -1.781 8.912 1.00 98.06 89 VAL A N 1
ATOM 657 C CA . VAL A 1 89 ? -4.987 -1.536 7.487 1.00 98.06 89 VAL A CA 1
ATOM 658 C C . VAL A 1 89 ? -4.682 -0.058 7.258 1.00 98.06 89 VAL A C 1
ATOM 660 O O . VAL A 1 89 ? -5.479 0.813 7.617 1.00 98.06 89 VAL A O 1
ATOM 663 N N . ALA A 1 90 ? -3.556 0.230 6.614 1.00 98.25 90 ALA A N 1
ATOM 664 C CA . ALA A 1 90 ? -3.213 1.568 6.149 1.00 98.25 90 ALA A CA 1
ATOM 665 C C . ALA A 1 90 ? -3.620 1.743 4.679 1.00 98.25 90 ALA A C 1
ATOM 667 O O . ALA A 1 90 ? -3.227 0.955 3.820 1.00 98.25 90 ALA A O 1
ATOM 668 N N . LEU A 1 91 ? -4.374 2.797 4.375 1.00 97.69 91 LEU A N 1
ATOM 669 C CA . LEU A 1 91 ? -4.622 3.270 3.013 1.00 97.69 91 LEU A CA 1
ATOM 670 C C . LEU A 1 91 ? -3.612 4.381 2.711 1.00 97.69 91 LEU A C 1
ATOM 672 O O . LEU A 1 91 ? -3.756 5.499 3.204 1.00 97.69 91 LEU A O 1
ATOM 676 N N . ALA A 1 92 ? -2.571 4.077 1.942 1.00 95.94 92 ALA A N 1
ATOM 677 C CA . ALA A 1 92 ? -1.406 4.948 1.815 1.00 95.94 92 ALA A CA 1
ATOM 678 C C . ALA A 1 92 ? -1.216 5.436 0.375 1.00 95.94 92 ALA A C 1
ATOM 680 O O . ALA A 1 92 ? -0.842 4.676 -0.515 1.00 95.94 92 ALA A O 1
ATOM 681 N N . HIS A 1 93 ? -1.439 6.727 0.134 1.00 94.44 93 HIS A N 1
ATOM 682 C CA . HIS A 1 93 ? -1.124 7.356 -1.151 1.00 94.44 93 HIS A CA 1
ATOM 683 C C . HIS A 1 93 ? 0.319 7.884 -1.149 1.00 94.44 93 HIS A C 1
ATOM 685 O O . HIS A 1 93 ? 0.534 9.095 -1.106 1.00 94.44 93 HIS A O 1
ATOM 691 N N . LEU A 1 94 ? 1.289 6.964 -1.143 1.00 92.25 94 LEU A N 1
ATOM 692 C CA . LEU A 1 94 ? 2.727 7.232 -1.010 1.00 92.25 94 LEU A CA 1
ATOM 693 C C . LEU A 1 94 ? 3.520 6.521 -2.119 1.00 92.25 94 LEU A C 1
ATOM 695 O O . LEU A 1 94 ? 3.096 5.452 -2.551 1.00 92.25 94 LEU A O 1
ATOM 699 N N . PRO A 1 95 ? 4.669 7.058 -2.564 1.00 90.19 95 PRO A N 1
ATOM 700 C CA . PRO A 1 95 ? 5.613 6.317 -3.403 1.00 90.19 95 PRO A CA 1
ATOM 701 C C . PRO A 1 95 ? 6.050 4.989 -2.766 1.00 90.19 95 PRO A C 1
ATOM 703 O O . PRO A 1 95 ? 6.137 4.890 -1.542 1.00 90.19 95 PRO A O 1
ATOM 706 N N . ASP A 1 96 ? 6.427 4.000 -3.577 1.00 87.94 96 ASP A N 1
ATOM 707 C CA . ASP A 1 96 ? 6.775 2.642 -3.126 1.00 87.94 96 ASP A CA 1
ATOM 708 C C . ASP A 1 96 ? 7.847 2.632 -2.027 1.00 87.94 96 ASP A C 1
ATOM 710 O O . ASP A 1 96 ? 7.757 1.870 -1.065 1.00 87.94 96 ASP A O 1
ATOM 714 N N . ARG A 1 97 ? 8.844 3.519 -2.132 1.00 89.38 97 ARG A N 1
ATOM 715 C CA . ARG A 1 97 ? 9.885 3.667 -1.106 1.00 89.38 97 ARG A CA 1
ATOM 716 C C . ARG A 1 97 ? 9.306 4.108 0.242 1.00 89.38 97 ARG A C 1
ATOM 718 O O . ARG A 1 97 ? 9.707 3.586 1.273 1.00 89.38 97 ARG A O 1
ATOM 725 N N . GLU A 1 98 ? 8.380 5.058 0.230 1.00 93.25 98 GLU A N 1
ATOM 726 C CA . GLU A 1 98 ? 7.747 5.571 1.446 1.00 93.25 98 GLU A CA 1
ATOM 727 C C . GLU A 1 98 ? 6.759 4.558 2.041 1.00 93.25 98 GLU A C 1
ATOM 729 O O . GLU A 1 98 ? 6.580 4.534 3.255 1.00 93.25 98 GLU A O 1
ATOM 734 N N . LEU A 1 99 ? 6.167 3.670 1.229 1.00 95.00 99 LEU A N 1
ATOM 735 C CA . LEU A 1 99 ? 5.399 2.524 1.739 1.00 95.00 99 LEU A CA 1
ATOM 736 C C . LEU A 1 99 ? 6.288 1.575 2.554 1.00 95.00 99 LEU A C 1
ATOM 738 O O . LEU A 1 99 ? 5.876 1.098 3.612 1.00 95.00 99 LEU A O 1
ATOM 742 N N . ASP A 1 100 ? 7.511 1.320 2.087 1.00 94.25 100 ASP A N 1
ATOM 743 C CA . ASP A 1 100 ? 8.472 0.485 2.809 1.00 94.25 100 ASP A CA 1
ATOM 744 C C . ASP A 1 100 ? 8.937 1.138 4.107 1.00 94.25 100 ASP A C 1
ATOM 746 O O . ASP A 1 100 ? 9.058 0.466 5.131 1.00 94.25 100 ASP A O 1
ATOM 750 N N . ASP A 1 101 ? 9.218 2.439 4.061 1.00 95.94 101 ASP A N 1
ATOM 751 C CA . ASP A 1 101 ? 9.635 3.199 5.236 1.00 95.94 101 ASP A CA 1
ATOM 752 C C . ASP A 1 101 ? 8.499 3.235 6.272 1.00 95.94 101 ASP A C 1
ATOM 754 O O . ASP A 1 101 ? 8.731 2.929 7.443 1.00 95.94 101 ASP A O 1
ATOM 758 N N . LEU A 1 102 ? 7.249 3.438 5.834 1.00 97.00 102 LEU A N 1
ATOM 759 C CA . LEU A 1 102 ? 6.061 3.334 6.683 1.00 97.00 102 LEU A CA 1
ATOM 760 C C . LEU A 1 102 ? 5.959 1.956 7.359 1.00 97.00 102 LEU A C 1
ATOM 762 O O . LEU A 1 102 ? 5.768 1.886 8.573 1.00 97.00 102 LEU A O 1
ATOM 766 N N . ALA A 1 103 ? 6.128 0.869 6.600 1.00 97.12 103 ALA A N 1
ATOM 767 C CA . ALA A 1 103 ? 6.083 -0.495 7.129 1.00 97.12 103 ALA A CA 1
ATOM 768 C C . ALA A 1 103 ? 7.173 -0.761 8.182 1.00 97.12 103 ALA A C 1
ATOM 770 O O . ALA A 1 103 ? 6.901 -1.367 9.218 1.00 97.12 103 ALA A O 1
ATOM 771 N N . ARG A 1 104 ? 8.406 -0.292 7.945 1.00 97.31 104 ARG A N 1
ATOM 772 C CA . ARG A 1 104 ? 9.535 -0.481 8.876 1.00 97.31 104 ARG A CA 1
ATOM 773 C C . ARG A 1 104 ? 9.409 0.379 10.129 1.00 97.31 104 ARG A C 1
ATOM 775 O O . ARG A 1 104 ? 9.758 -0.073 11.218 1.00 97.31 104 ARG A O 1
ATOM 782 N N . ASN A 1 105 ? 8.945 1.615 9.977 1.00 97.94 105 ASN A N 1
ATOM 783 C CA . ASN A 1 105 ? 9.014 2.621 11.033 1.00 97.94 105 ASN A CA 1
ATOM 784 C C . ASN A 1 105 ? 7.732 2.707 11.869 1.00 97.94 105 ASN A C 1
ATOM 786 O O . ASN A 1 105 ? 7.749 3.325 12.939 1.00 97.94 105 ASN A O 1
ATOM 790 N N . VAL A 1 106 ? 6.631 2.093 11.425 1.00 97.94 106 VAL A N 1
ATOM 791 C CA . VAL A 1 106 ? 5.330 2.114 12.110 1.00 97.94 106 VAL A CA 1
ATOM 792 C C . VAL A 1 106 ? 4.856 0.685 12.421 1.00 97.94 106 VAL A C 1
ATOM 794 O O . VAL A 1 106 ? 3.968 0.154 11.752 1.00 97.94 106 VAL A O 1
ATOM 797 N N . PRO A 1 107 ? 5.420 0.040 13.461 1.00 96.06 107 PRO A N 1
ATOM 798 C CA . PRO A 1 107 ? 5.041 -1.320 13.823 1.00 96.06 107 PRO A CA 1
ATOM 799 C C . PRO A 1 107 ? 3.585 -1.404 14.297 1.00 96.06 107 PRO A C 1
ATOM 801 O O . PRO A 1 107 ? 3.089 -0.555 15.046 1.00 96.06 107 PRO A O 1
ATOM 804 N N . GLY A 1 108 ? 2.912 -2.493 13.925 1.00 96.06 108 GLY A N 1
ATOM 805 C CA . GLY A 1 108 ? 1.507 -2.741 14.253 1.00 96.06 108 GLY A CA 1
ATOM 806 C C . GLY A 1 108 ? 0.513 -2.412 13.144 1.00 96.06 108 GLY A C 1
ATOM 807 O O . GLY A 1 108 ? -0.683 -2.474 13.412 1.00 96.06 108 GLY A O 1
ATOM 808 N N . ILE A 1 109 ? 0.987 -2.062 11.949 1.00 98.00 109 ILE A N 1
ATOM 809 C CA . ILE A 1 109 ? 0.201 -2.138 10.716 1.00 98.00 109 ILE A CA 1
ATOM 810 C C . ILE A 1 109 ? 0.336 -3.568 10.182 1.00 98.00 109 ILE A C 1
ATOM 812 O O . ILE A 1 109 ? 1.457 -4.043 10.030 1.00 98.00 109 ILE A O 1
ATOM 816 N N . ASP A 1 110 ? -0.777 -4.237 9.884 1.00 96.81 110 ASP A N 1
ATOM 817 C CA . ASP A 1 110 ? -0.755 -5.589 9.306 1.00 96.81 110 ASP A CA 1
ATOM 818 C C . ASP A 1 110 ? -0.735 -5.537 7.770 1.00 96.81 110 ASP A C 1
ATOM 820 O O . ASP A 1 110 ? -0.024 -6.299 7.114 1.00 96.81 110 ASP A O 1
ATOM 824 N N . PHE A 1 111 ? -1.504 -4.614 7.182 1.00 97.19 111 PHE A N 1
ATOM 825 C CA . PHE A 1 111 ? -1.638 -4.478 5.730 1.00 97.19 111 PHE A CA 1
ATOM 826 C C . PHE A 1 111 ? -1.530 -3.020 5.291 1.00 97.19 111 PHE A C 1
ATOM 828 O O . PHE A 1 111 ? -2.146 -2.132 5.882 1.00 97.19 111 PHE A O 1
ATOM 835 N N . ILE A 1 112 ? -0.801 -2.776 4.207 1.00 97.19 112 ILE A N 1
ATOM 836 C CA . ILE A 1 112 ? -0.699 -1.471 3.556 1.00 97.19 112 ILE A CA 1
ATOM 837 C C . ILE A 1 112 ? -1.248 -1.605 2.139 1.00 97.19 112 ILE A C 1
ATOM 839 O O . ILE A 1 112 ? -0.703 -2.328 1.303 1.00 97.19 112 ILE A O 1
ATOM 843 N N . LEU A 1 113 ? -2.328 -0.882 1.861 1.00 95.44 113 LEU A N 1
ATOM 844 C CA . LEU A 1 113 ? -2.868 -0.726 0.517 1.00 95.44 113 LEU A CA 1
ATOM 845 C C . LEU A 1 113 ? -2.305 0.567 -0.066 1.00 95.44 113 LEU A C 1
ATOM 847 O O . LEU A 1 113 ? -2.765 1.668 0.253 1.00 95.44 113 LEU A O 1
ATOM 851 N N . GLY A 1 114 ? -1.262 0.408 -0.873 1.00 92.38 114 GLY A N 1
ATOM 852 C CA . GLY A 1 114 ? -0.526 1.495 -1.496 1.00 92.38 114 GLY A CA 1
ATOM 853 C C . GLY A 1 114 ? -1.208 2.043 -2.751 1.00 92.38 114 GLY A C 1
ATOM 854 O O . GLY A 1 114 ? -1.903 1.332 -3.483 1.00 92.38 114 GLY A O 1
ATOM 855 N N . GLY A 1 115 ? -0.969 3.323 -3.015 1.00 84.50 115 GLY A N 1
ATOM 856 C CA . GLY A 1 115 ? -1.313 4.022 -4.252 1.00 84.50 115 GLY A CA 1
ATOM 857 C C . GLY A 1 115 ? -0.168 4.926 -4.716 1.00 84.50 115 GLY A C 1
ATOM 858 O O . GLY A 1 115 ? 0.966 4.719 -4.324 1.00 84.50 115 GLY A O 1
ATOM 859 N N . ASN A 1 116 ? -0.468 5.947 -5.527 1.00 85.81 116 ASN A N 1
ATOM 860 C CA . ASN A 1 116 ? 0.485 6.885 -6.154 1.00 85.81 116 ASN A CA 1
ATOM 861 C C . ASN A 1 116 ? 1.322 6.277 -7.291 1.00 85.81 116 ASN A C 1
ATOM 863 O O . ASN A 1 116 ? 1.207 6.734 -8.434 1.00 85.81 116 ASN A O 1
ATOM 867 N N . ASP A 1 117 ? 2.103 5.240 -7.008 1.00 78.31 117 ASP A N 1
ATOM 868 C CA . ASP A 1 117 ? 2.856 4.552 -8.050 1.00 78.31 117 ASP A CA 1
ATOM 869 C C . ASP A 1 117 ? 1.950 3.627 -8.872 1.00 78.31 117 ASP A C 1
ATOM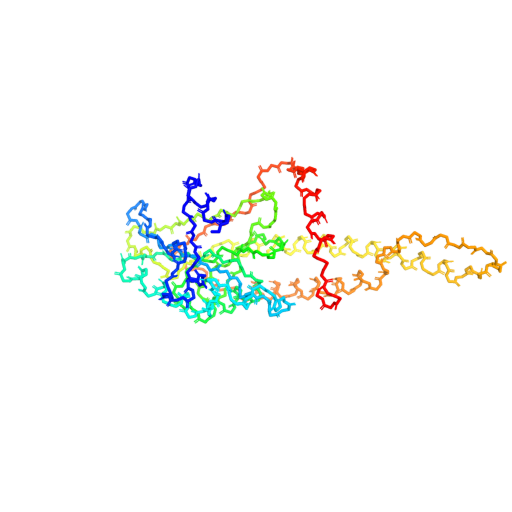 871 O O . ASP A 1 117 ? 0.882 3.187 -8.446 1.00 78.31 117 ASP A O 1
ATOM 875 N N . THR A 1 118 ? 2.352 3.384 -10.120 1.00 67.25 118 THR A N 1
ATOM 876 C CA . THR A 1 118 ? 1.584 2.566 -11.077 1.00 67.25 118 THR A CA 1
ATOM 877 C C . THR A 1 118 ? 2.277 1.242 -11.379 1.00 67.25 118 THR A C 1
ATOM 879 O O . THR A 1 118 ? 2.057 0.662 -12.437 1.00 67.25 118 THR A O 1
ATOM 882 N N . GLY A 1 119 ? 3.139 0.776 -10.470 1.00 67.62 119 GLY A N 1
ATOM 883 C CA . GLY A 1 119 ? 3.756 -0.544 -10.558 1.00 67.62 119 GLY A CA 1
ATOM 884 C C . GLY A 1 119 ? 2.698 -1.644 -10.476 1.00 67.62 119 GLY A C 1
ATOM 885 O O . GLY A 1 119 ? 1.713 -1.516 -9.749 1.00 67.62 119 GLY A O 1
ATOM 886 N N . MET A 1 120 ? 2.866 -2.704 -11.268 1.00 69.31 120 MET A N 1
ATOM 887 C CA . MET A 1 120 ? 2.038 -3.901 -11.144 1.00 69.31 120 MET A CA 1
ATOM 888 C C . MET A 1 120 ? 2.710 -4.830 -10.142 1.00 69.31 120 MET A C 1
ATOM 890 O O . MET A 1 120 ? 3.860 -5.210 -10.345 1.00 69.31 120 MET A O 1
ATOM 894 N N . GLN A 1 121 ? 2.001 -5.171 -9.069 1.00 76.81 121 GLN A N 1
ATOM 895 C CA . GLN A 1 121 ? 2.506 -6.048 -8.022 1.00 76.81 121 GLN A CA 1
ATOM 896 C C . GLN A 1 121 ? 1.605 -7.285 -7.925 1.00 76.81 121 GLN A C 1
ATOM 898 O O . GLN A 1 121 ? 0.500 -7.232 -7.383 1.00 76.81 121 GLN A O 1
ATOM 903 N N . GLU A 1 122 ? 2.067 -8.394 -8.503 1.00 78.50 122 GLU A N 1
ATOM 904 C CA . GLU A 1 122 ? 1.305 -9.651 -8.586 1.00 78.50 122 GLU A CA 1
ATOM 905 C C . GLU A 1 122 ? 1.097 -10.326 -7.232 1.00 78.50 122 GLU A C 1
ATOM 907 O O . GLU A 1 122 ? 0.136 -11.072 -7.070 1.00 78.50 122 GLU A O 1
ATOM 912 N N . HIS A 1 123 ? 1.974 -10.052 -6.264 1.00 87.00 123 HIS A N 1
ATOM 913 C CA . HIS A 1 123 ? 1.896 -10.599 -4.914 1.00 87.00 123 HIS A CA 1
ATOM 914 C C . HIS A 1 123 ? 2.307 -9.554 -3.869 1.00 87.00 123 HIS A C 1
ATOM 916 O O . HIS A 1 123 ? 3.120 -8.684 -4.194 1.00 87.00 123 HIS A O 1
ATOM 922 N N . PRO A 1 124 ? 1.790 -9.568 -2.626 1.00 91.19 124 PRO A N 1
ATOM 923 C CA . PRO A 1 124 ? 2.153 -8.581 -1.621 1.00 91.19 124 PRO A CA 1
ATOM 924 C C . PRO A 1 124 ? 3.639 -8.657 -1.258 1.00 91.19 124 PRO A C 1
ATOM 926 O O . PRO A 1 124 ? 4.228 -9.731 -1.116 1.00 91.19 124 PRO A O 1
ATOM 929 N N . ARG A 1 125 ? 4.268 -7.498 -1.083 1.00 88.94 125 ARG A N 1
ATOM 930 C CA . ARG A 1 125 ? 5.623 -7.411 -0.535 1.00 88.94 125 ARG A CA 1
ATOM 931 C C . ARG A 1 125 ? 5.513 -7.490 0.978 1.00 88.94 125 ARG A C 1
ATOM 933 O O . ARG A 1 125 ? 4.662 -6.828 1.559 1.00 88.94 125 ARG A O 1
ATOM 940 N N . HIS A 1 126 ? 6.372 -8.283 1.603 1.00 90.12 126 HIS A N 1
ATOM 941 C CA . HIS A 1 126 ? 6.436 -8.380 3.053 1.00 90.12 126 HIS A CA 1
ATOM 942 C C . HIS A 1 126 ? 7.606 -7.524 3.537 1.00 90.12 126 HIS A C 1
ATOM 944 O O . HIS A 1 126 ? 8.754 -7.767 3.157 1.00 90.12 126 HIS A O 1
ATOM 950 N N . VAL A 1 127 ? 7.310 -6.478 4.307 1.00 91.38 127 VAL A N 1
ATOM 951 C CA . VAL A 1 127 ? 8.309 -5.550 4.847 1.00 91.38 127 VAL A CA 1
ATOM 952 C C . VAL A 1 127 ? 8.063 -5.399 6.342 1.00 91.38 127 VAL A C 1
ATOM 954 O O . VAL A 1 127 ? 6.988 -4.969 6.750 1.00 91.38 127 VAL A O 1
ATOM 957 N N . ALA A 1 128 ? 9.076 -5.731 7.148 1.00 91.31 128 ALA A N 1
ATOM 958 C CA . ALA A 1 128 ? 8.922 -5.892 8.594 1.00 91.31 128 ALA A CA 1
ATOM 959 C C . ALA A 1 128 ? 7.765 -6.860 8.903 1.00 91.31 128 ALA A C 1
ATOM 961 O O . ALA A 1 128 ? 7.843 -8.004 8.471 1.00 91.31 128 ALA A O 1
ATOM 962 N N . ASP A 1 129 ? 6.718 -6.402 9.592 1.00 89.56 129 ASP A N 1
ATOM 963 C CA . ASP A 1 129 ? 5.543 -7.215 9.939 1.00 89.56 129 ASP A CA 1
ATOM 964 C C . ASP A 1 129 ? 4.336 -6.971 9.005 1.00 89.56 129 ASP A C 1
ATOM 966 O O . ASP A 1 129 ? 3.275 -7.564 9.204 1.00 89.56 129 ASP A O 1
ATOM 970 N N . ALA A 1 130 ? 4.465 -6.076 8.016 1.00 94.88 130 ALA A N 1
ATOM 971 C CA . ALA A 1 130 ? 3.351 -5.607 7.194 1.00 94.88 130 ALA A CA 1
ATOM 972 C C . ALA A 1 130 ? 3.394 -6.155 5.760 1.00 94.88 130 ALA A C 1
ATOM 974 O O . ALA A 1 130 ? 4.448 -6.216 5.116 1.00 94.88 130 ALA A O 1
ATOM 975 N N . PHE A 1 131 ? 2.215 -6.461 5.217 1.00 94.88 131 PHE A N 1
ATOM 976 C CA . PHE A 1 131 ? 2.038 -6.841 3.816 1.00 94.88 131 PHE A CA 1
ATOM 977 C C . PHE A 1 131 ? 1.574 -5.648 2.981 1.00 94.88 131 PHE A C 1
ATOM 979 O O . PHE A 1 131 ? 0.507 -5.080 3.215 1.00 94.88 131 PHE A O 1
ATOM 986 N N . ILE A 1 132 ? 2.368 -5.279 1.980 1.00 94.56 132 ILE A N 1
ATOM 987 C CA . ILE A 1 132 ? 2.133 -4.135 1.099 1.00 94.56 132 ILE A CA 1
ATOM 988 C C . ILE A 1 132 ? 1.609 -4.633 -0.244 1.00 94.56 132 ILE A C 1
ATOM 990 O O . ILE A 1 132 ? 2.256 -5.464 -0.880 1.00 94.56 132 ILE A O 1
ATOM 994 N N . ALA A 1 133 ? 0.493 -4.090 -0.723 1.00 92.88 133 ALA A N 1
ATOM 995 C CA . ALA A 1 133 ? 0.001 -4.332 -2.079 1.00 92.88 133 ALA A CA 1
ATOM 996 C C . ALA A 1 133 ? -0.472 -3.051 -2.763 1.00 92.88 133 ALA A C 1
ATOM 998 O O . ALA A 1 133 ? -0.986 -2.136 -2.120 1.00 92.88 133 ALA A O 1
ATOM 999 N N . THR A 1 134 ? -0.343 -3.025 -4.087 1.00 90.31 134 THR A N 1
ATOM 1000 C CA . THR A 1 134 ? -0.793 -1.935 -4.957 1.00 90.31 134 THR A CA 1
ATOM 1001 C C . THR A 1 134 ? -1.663 -2.502 -6.081 1.00 90.31 134 THR A C 1
ATOM 1003 O O . THR A 1 134 ? -1.375 -3.553 -6.653 1.00 90.31 134 THR A O 1
ATOM 1006 N N . ALA A 1 135 ? -2.755 -1.807 -6.411 1.00 87.12 135 ALA A N 1
ATOM 1007 C CA . ALA A 1 135 ? -3.753 -2.268 -7.387 1.00 87.12 135 ALA A CA 1
ATOM 1008 C C . ALA A 1 135 ? -3.578 -1.615 -8.773 1.00 87.12 135 ALA A C 1
ATOM 1010 O O . ALA A 1 135 ? -4.554 -1.293 -9.457 1.00 87.12 135 ALA A O 1
ATOM 1011 N N . PHE A 1 136 ? -2.327 -1.397 -9.191 1.00 83.31 136 PHE A N 1
ATOM 1012 C CA . PHE A 1 136 ? -1.985 -0.736 -10.452 1.00 83.31 136 PHE A CA 1
ATOM 1013 C C . PHE A 1 136 ? -2.703 0.623 -10.614 1.00 83.31 136 PHE A C 1
ATOM 1015 O O . PHE A 1 136 ? -2.847 1.391 -9.665 1.00 83.31 136 PHE A O 1
ATOM 1022 N N . SER A 1 137 ? -3.142 0.966 -11.830 1.00 81.44 137 SER A N 1
ATOM 1023 C CA . SER A 1 137 ? -3.796 2.241 -12.128 1.00 81.44 137 SER A CA 1
ATOM 1024 C C . SER A 1 137 ? -5.076 2.090 -12.946 1.00 81.44 137 SER A C 1
ATOM 1026 O O . SER A 1 137 ? -5.318 1.075 -13.606 1.00 81.44 137 SER A O 1
ATOM 1028 N N . LYS A 1 138 ? -5.888 3.156 -12.930 1.00 79.56 138 LYS A N 1
ATOM 1029 C CA . LYS A 1 138 ? -7.090 3.327 -13.768 1.00 79.56 138 LYS A CA 1
ATOM 1030 C C . LYS A 1 138 ? -8.186 2.282 -13.529 1.00 79.56 138 LYS A C 1
ATOM 1032 O O . LYS A 1 138 ? -8.962 1.985 -14.429 1.00 79.56 138 LYS A O 1
ATOM 1037 N N . GLY A 1 139 ? -8.226 1.706 -12.327 1.00 80.88 139 GLY A N 1
ATOM 1038 C CA . GLY A 1 139 ? -9.228 0.707 -11.947 1.00 80.88 139 GLY A CA 1
ATOM 1039 C C . GLY A 1 139 ? -9.127 -0.606 -12.722 1.00 80.88 139 GLY A C 1
ATOM 1040 O O . GLY A 1 139 ? -10.084 -1.369 -12.732 1.00 80.88 139 GLY A O 1
ATOM 1041 N N . LYS A 1 140 ? -7.996 -0.876 -13.389 1.00 82.62 140 LYS A N 1
ATOM 1042 C CA . LYS A 1 140 ? -7.803 -2.085 -14.204 1.00 82.62 140 LYS A CA 1
ATOM 1043 C C . LYS A 1 140 ? -7.727 -3.361 -13.376 1.00 82.62 140 LYS A C 1
ATOM 1045 O O . LYS A 1 140 ? -8.040 -4.429 -13.896 1.00 82.62 140 LYS A O 1
ATOM 1050 N N . TYR A 1 141 ? -7.317 -3.242 -12.118 1.00 85.69 141 TYR A N 1
ATOM 1051 C CA . TYR A 1 141 ? -7.125 -4.363 -11.216 1.00 85.69 141 TYR A CA 1
ATOM 1052 C C . TYR A 1 141 ? -7.728 -4.071 -9.846 1.00 85.69 141 TYR A C 1
ATOM 1054 O O . TYR A 1 141 ? -7.885 -2.917 -9.444 1.00 85.69 141 TYR A O 1
ATOM 1062 N N . LEU A 1 142 ? -8.048 -5.149 -9.144 1.00 88.75 142 LEU A N 1
ATOM 1063 C CA . LEU A 1 142 ? -8.519 -5.174 -7.775 1.00 88.75 142 LEU A CA 1
ATOM 1064 C C . LEU A 1 142 ? -7.581 -6.067 -6.962 1.00 88.75 142 LEU A C 1
ATOM 1066 O O . LEU A 1 142 ? -7.434 -7.245 -7.274 1.00 88.75 142 LEU A O 1
ATOM 1070 N N . SER A 1 143 ? -6.975 -5.508 -5.918 1.00 89.50 143 SER A N 1
ATOM 1071 C CA . SER A 1 143 ? -6.237 -6.277 -4.916 1.00 89.50 143 SER A CA 1
ATOM 1072 C C . SER A 1 143 ? -7.222 -6.876 -3.913 1.00 89.50 143 SER A C 1
ATOM 1074 O O . SER A 1 143 ? -7.938 -6.140 -3.230 1.00 89.50 143 SER A O 1
ATOM 1076 N N . LEU A 1 144 ? -7.267 -8.202 -3.827 1.00 90.50 144 LEU A N 1
ATOM 1077 C CA . LEU A 1 144 ? -8.117 -8.942 -2.899 1.00 90.50 144 LEU A CA 1
ATOM 1078 C C . LEU A 1 144 ? -7.259 -9.605 -1.827 1.00 90.50 144 LEU A C 1
ATOM 1080 O O . LEU A 1 144 ? -6.451 -10.470 -2.139 1.00 90.50 144 LEU A O 1
ATOM 1084 N N . PHE A 1 145 ? -7.481 -9.235 -0.566 1.00 91.75 145 PHE A N 1
ATOM 1085 C CA . PHE A 1 145 ? -6.953 -9.954 0.592 1.00 91.75 145 PHE A CA 1
ATOM 1086 C C . PHE A 1 145 ? -8.073 -10.758 1.245 1.00 91.75 145 PHE A C 1
ATOM 1088 O O . PHE A 1 145 ? -9.049 -10.191 1.739 1.00 91.75 145 PHE A O 1
ATOM 1095 N N . ASN A 1 146 ? -7.912 -12.075 1.277 1.00 91.62 146 ASN A N 1
ATOM 1096 C CA . ASN A 1 146 ? -8.805 -12.987 1.979 1.00 91.62 146 ASN A CA 1
ATOM 1097 C C . ASN A 1 146 ? -8.138 -13.424 3.282 1.00 91.62 146 ASN A C 1
ATOM 1099 O O . ASN A 1 146 ? -7.171 -14.179 3.260 1.00 91.62 146 ASN A O 1
ATOM 1103 N N . LEU A 1 147 ? -8.643 -12.933 4.413 1.00 91.19 147 LEU A N 1
ATOM 1104 C CA . LEU A 1 147 ? -8.119 -13.251 5.742 1.00 91.19 147 LEU A CA 1
ATOM 1105 C C . LEU A 1 147 ? -8.739 -14.550 6.263 1.00 91.19 147 LEU A C 1
ATOM 1107 O O . LEU A 1 147 ? -9.962 -14.679 6.342 1.00 91.19 147 LEU A O 1
ATOM 1111 N N . HIS A 1 148 ? -7.889 -15.488 6.667 1.00 90.88 148 HIS A N 1
ATOM 1112 C CA . HIS A 1 148 ? -8.273 -16.768 7.244 1.00 90.88 148 HIS A CA 1
ATOM 1113 C C . HIS A 1 148 ? -7.801 -16.843 8.694 1.00 90.88 148 HIS A C 1
ATOM 1115 O O . HIS A 1 148 ? -6.603 -16.807 8.986 1.00 90.88 148 HIS A O 1
ATOM 1121 N N . LEU A 1 149 ? -8.771 -16.942 9.602 1.00 90.56 149 LEU A N 1
ATOM 1122 C CA . LEU A 1 149 ? -8.559 -16.861 11.041 1.00 90.56 149 LEU A CA 1
ATOM 1123 C C . LEU A 1 149 ? -8.957 -18.172 11.709 1.00 90.56 149 LEU A C 1
ATOM 1125 O O . LEU A 1 149 ? -10.044 -18.701 11.456 1.00 90.56 149 LEU A O 1
ATOM 1129 N N . TRP A 1 150 ? -8.096 -18.675 12.586 1.00 86.94 150 TRP A N 1
ATOM 1130 C CA . TRP A 1 150 ? -8.391 -19.861 13.381 1.00 86.94 150 TRP A CA 1
ATOM 1131 C C . TRP A 1 150 ? -9.275 -19.503 14.571 1.00 86.94 150 TRP A C 1
ATOM 1133 O O . TRP A 1 150 ? -9.051 -18.509 15.257 1.00 86.94 150 TRP A O 1
ATOM 1143 N N . LYS A 1 151 ? -10.294 -20.328 14.833 1.00 84.00 151 LYS A N 1
ATOM 1144 C CA . LYS A 1 151 ? -11.304 -20.066 15.872 1.00 84.00 151 LYS A CA 1
ATOM 1145 C C . LYS A 1 151 ? -10.710 -19.995 17.284 1.00 84.00 151 LYS A C 1
ATOM 1147 O O . LYS A 1 151 ? -11.249 -19.311 18.148 1.00 84.00 151 LYS A O 1
ATOM 1152 N N . ASP A 1 152 ? -9.652 -20.750 17.522 1.00 86.94 152 ASP A N 1
ATOM 1153 C CA . ASP A 1 152 ? -8.941 -20.894 18.790 1.00 86.94 152 ASP A CA 1
ATOM 1154 C C . ASP A 1 152 ? -7.726 -19.962 18.913 1.00 86.94 152 ASP A C 1
ATOM 1156 O O . ASP A 1 152 ? -7.041 -19.984 19.936 1.00 86.94 152 ASP A O 1
ATOM 1160 N N . LYS A 1 153 ? -7.480 -19.104 17.914 1.00 86.50 153 LYS A N 1
ATOM 1161 C CA . LYS A 1 153 ? -6.417 -18.097 17.945 1.00 86.50 153 LYS A CA 1
ATOM 1162 C C . LYS A 1 153 ? -6.993 -16.689 18.003 1.00 86.50 153 LYS A C 1
ATOM 1164 O O . LYS A 1 153 ? -8.096 -16.415 17.536 1.00 86.50 153 LYS A O 1
ATOM 1169 N N . ALA A 1 154 ? -6.223 -15.772 18.586 1.00 87.38 154 ALA A N 1
ATOM 1170 C CA . ALA A 1 154 ? -6.549 -14.355 18.508 1.00 87.38 154 ALA A CA 1
ATOM 1171 C C . ALA A 1 154 ? -6.567 -13.927 17.026 1.00 87.38 154 ALA A C 1
ATOM 1173 O O . ALA A 1 154 ? -5.680 -14.344 16.279 1.00 87.38 154 ALA A O 1
ATOM 1174 N N . PRO A 1 155 ? -7.535 -13.107 16.577 1.00 86.81 155 PRO A N 1
ATOM 1175 C CA . PRO A 1 155 ? -7.636 -12.658 15.187 1.00 86.81 155 PRO A CA 1
ATOM 1176 C C . PRO A 1 155 ? -6.665 -11.500 14.899 1.00 86.81 155 PRO A C 1
ATOM 1178 O O . PRO A 1 155 ? -7.038 -10.493 14.306 1.00 86.81 155 PRO A O 1
ATOM 1181 N N . THR A 1 156 ? -5.437 -11.626 15.389 1.00 86.31 156 THR A N 1
ATOM 1182 C CA . THR A 1 156 ? -4.358 -10.645 15.277 1.00 86.31 156 THR A CA 1
ATOM 1183 C C . THR A 1 156 ? -3.210 -11.238 14.471 1.00 86.31 156 THR A C 1
ATOM 1185 O O . THR A 1 156 ? -3.120 -12.464 14.319 1.00 86.31 156 THR A O 1
ATOM 1188 N N . GLY A 1 157 ? -2.319 -10.373 13.988 1.00 78.06 157 GLY A N 1
ATOM 1189 C CA . GLY A 1 157 ? -1.058 -10.790 13.388 1.00 78.06 157 GLY A CA 1
ATOM 1190 C C . GLY A 1 157 ? -0.088 -11.472 14.378 1.00 78.06 157 GLY A C 1
ATOM 1191 O O . GLY A 1 157 ? -0.371 -11.552 15.581 1.00 78.06 157 GLY A O 1
ATOM 1192 N N . PRO A 1 158 ? 1.068 -11.948 13.877 1.00 81.00 158 PRO A N 1
ATOM 1193 C CA . PRO A 1 158 ? 1.477 -11.872 12.473 1.00 81.00 158 PRO A CA 1
ATOM 1194 C C . PRO A 1 158 ? 0.684 -12.844 11.589 1.00 81.00 158 PRO A C 1
ATOM 1196 O O . PRO A 1 158 ? 0.352 -13.958 11.999 1.00 81.00 158 PRO A O 1
ATOM 1199 N N . PHE A 1 159 ? 0.368 -12.404 10.371 1.00 89.44 159 PHE A N 1
ATOM 1200 C CA . PHE A 1 159 ? -0.284 -13.240 9.367 1.00 89.44 159 PHE A CA 1
ATOM 1201 C C . PHE A 1 159 ? 0.761 -13.991 8.545 1.00 89.44 159 PHE A C 1
ATOM 1203 O O . PHE A 1 159 ? 1.766 -13.429 8.128 1.00 89.44 159 PHE A O 1
ATOM 1210 N N . ALA A 1 160 ? 0.506 -15.266 8.286 1.00 88.75 160 ALA A N 1
ATOM 1211 C CA . ALA A 1 160 ? 1.283 -16.065 7.359 1.00 88.75 160 ALA A CA 1
ATOM 1212 C C . ALA A 1 160 ? 0.872 -15.787 5.907 1.00 88.75 160 ALA A C 1
ATOM 1214 O O . ALA A 1 160 ? -0.317 -15.740 5.579 1.00 88.75 160 ALA A O 1
ATOM 1215 N N . ASP A 1 161 ? 1.861 -15.713 5.024 1.00 88.38 161 ASP A N 1
ATOM 1216 C CA . ASP A 1 161 ? 1.659 -15.753 3.582 1.00 88.38 161 ASP A CA 1
ATOM 1217 C C . ASP A 1 161 ? 1.940 -17.169 3.067 1.00 88.38 161 ASP A C 1
ATOM 1219 O O . ASP A 1 161 ? 3.083 -17.578 2.872 1.00 88.38 161 ASP A O 1
ATOM 1223 N N . ARG A 1 162 ? 0.882 -17.964 2.877 1.00 82.62 162 ARG A N 1
ATOM 1224 C CA . ARG A 1 162 ? 1.014 -19.352 2.391 1.00 82.62 162 ARG A CA 1
ATOM 1225 C C . ARG A 1 162 ? 1.282 -19.439 0.893 1.00 82.62 162 ARG A C 1
ATOM 1227 O O . ARG A 1 162 ? 1.606 -20.520 0.404 1.00 82.62 162 ARG A O 1
ATOM 1234 N N . PHE A 1 163 ? 1.110 -18.335 0.175 1.00 83.06 163 PHE A N 1
ATOM 1235 C CA . PHE A 1 163 ? 1.166 -18.291 -1.281 1.00 83.06 163 PHE A CA 1
ATOM 1236 C C . PHE A 1 163 ? 2.338 -17.457 -1.793 1.00 83.06 163 PHE A C 1
ATOM 1238 O O . PHE A 1 163 ? 2.507 -17.372 -3.006 1.00 83.06 163 PHE A O 1
ATOM 1245 N N . GLU A 1 164 ? 3.177 -16.928 -0.895 1.00 83.44 164 GLU A N 1
ATOM 1246 C CA . GLU A 1 164 ? 4.359 -16.121 -1.205 1.00 83.44 164 GLU A CA 1
ATOM 1247 C C . GLU A 1 164 ? 5.173 -16.740 -2.330 1.00 83.44 164 GLU A C 1
ATOM 1249 O O . GLU A 1 164 ? 5.336 -16.133 -3.381 1.00 83.44 164 GLU A O 1
ATOM 1254 N N . ARG A 1 165 ? 5.605 -17.992 -2.161 1.00 83.88 165 ARG A N 1
ATOM 1255 C CA . ARG A 1 165 ? 6.414 -18.681 -3.166 1.00 83.88 165 ARG A CA 1
ATOM 1256 C C . ARG A 1 165 ? 5.747 -18.710 -4.543 1.00 83.88 165 ARG A C 1
ATOM 1258 O O . ARG A 1 165 ? 6.380 -18.338 -5.522 1.00 83.88 165 ARG A O 1
ATOM 1265 N N . ALA A 1 166 ? 4.480 -19.117 -4.613 1.00 84.38 166 ALA A N 1
ATOM 1266 C CA . ALA A 1 166 ? 3.755 -19.196 -5.880 1.00 84.38 166 ALA A CA 1
ATOM 1267 C C . ALA A 1 166 ? 3.570 -17.807 -6.522 1.00 84.38 166 ALA A C 1
ATOM 1269 O O . ALA A 1 166 ? 3.682 -17.660 -7.739 1.00 84.38 166 ALA A O 1
ATOM 1270 N N . GLY A 1 167 ? 3.321 -16.776 -5.709 1.00 82.81 167 GLY A N 1
ATOM 1271 C CA . GLY A 1 167 ? 3.223 -15.390 -6.163 1.00 82.81 167 GLY A CA 1
ATOM 1272 C C . GLY A 1 167 ? 4.552 -14.841 -6.688 1.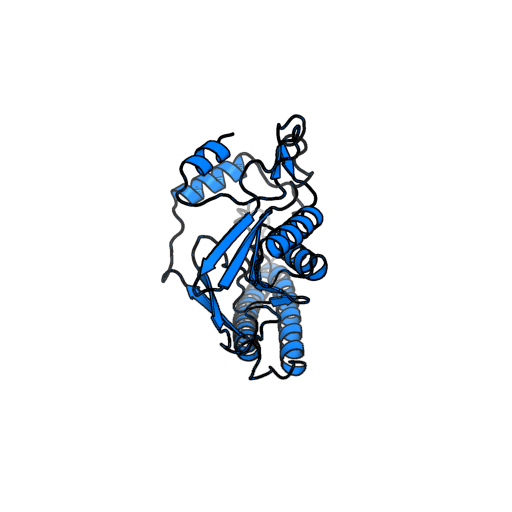00 82.81 167 GLY A C 1
ATOM 1273 O O . GLY A 1 167 ? 4.583 -14.220 -7.751 1.00 82.81 167 GLY A O 1
ATOM 1274 N N . LEU A 1 168 ? 5.659 -15.120 -5.993 1.00 85.50 168 LEU A N 1
ATOM 1275 C CA . LEU A 1 168 ? 7.009 -14.736 -6.415 1.00 85.50 168 LEU A CA 1
ATOM 1276 C C . LEU A 1 168 ? 7.426 -15.449 -7.711 1.00 85.50 168 LEU A C 1
ATOM 1278 O O . LEU A 1 168 ? 7.962 -14.802 -8.609 1.00 85.50 168 LEU A O 1
ATOM 1282 N N . GLU A 1 169 ? 7.126 -16.745 -7.851 1.00 87.75 169 GLU A N 1
ATOM 1283 C CA . GLU A 1 169 ? 7.371 -17.519 -9.080 1.00 87.75 169 GLU A CA 1
ATOM 1284 C C . GLU A 1 169 ? 6.621 -16.910 -10.281 1.00 87.75 169 GLU A C 1
ATOM 1286 O O . GLU A 1 169 ? 7.206 -16.708 -11.347 1.00 87.75 169 GLU A O 1
ATOM 1291 N N . LYS A 1 170 ? 5.355 -16.514 -10.097 1.00 85.88 170 LYS A N 1
ATOM 1292 C CA . LYS A 1 170 ? 4.569 -15.824 -11.134 1.00 85.88 170 LYS A CA 1
ATOM 1293 C C . LYS A 1 170 ? 5.147 -14.449 -11.490 1.00 85.88 170 LYS A C 1
ATOM 1295 O O . LYS A 1 170 ? 5.191 -14.081 -12.663 1.00 85.88 170 LYS A O 1
ATOM 1300 N N . GLN A 1 171 ? 5.595 -13.677 -10.499 1.00 85.19 171 GLN A N 1
ATOM 1301 C CA . GLN A 1 171 ? 6.236 -12.382 -10.746 1.00 85.19 171 GLN A CA 1
ATOM 1302 C C . GLN A 1 171 ? 7.551 -12.551 -11.525 1.00 85.19 171 GLN A C 1
ATOM 1304 O O . GLN A 1 171 ? 7.822 -11.777 -12.445 1.00 85.19 171 GLN A O 1
ATOM 1309 N N . MET A 1 172 ? 8.337 -13.588 -11.225 1.00 88.50 172 MET A N 1
ATOM 1310 C CA . MET A 1 172 ? 9.539 -13.922 -11.993 1.00 88.50 172 MET A CA 1
ATOM 1311 C C . MET A 1 172 ? 9.225 -14.271 -13.451 1.00 88.50 172 MET A C 1
ATOM 1313 O O . MET A 1 172 ? 9.905 -13.755 -14.336 1.00 88.50 172 MET A O 1
ATOM 1317 N N . GLU A 1 173 ? 8.190 -15.074 -13.719 1.00 89.56 173 GLU A N 1
ATOM 1318 C CA . GLU A 1 173 ? 7.758 -15.411 -15.088 1.00 89.56 173 GLU A CA 1
ATOM 1319 C C . GLU A 1 173 ? 7.432 -14.146 -15.907 1.00 89.56 173 GLU A C 1
ATOM 1321 O O . GLU A 1 173 ? 7.808 -14.015 -17.074 1.00 89.56 173 GLU A O 1
ATOM 1326 N N . GLN A 1 174 ? 6.785 -13.156 -15.287 1.00 85.00 174 GLN A N 1
ATOM 1327 C CA . GLN A 1 174 ? 6.477 -11.885 -15.945 1.00 85.00 174 GLN A CA 1
ATOM 1328 C C . GLN A 1 174 ? 7.713 -11.023 -16.192 1.00 85.00 174 GLN A C 1
ATOM 1330 O O . GLN A 1 174 ? 7.835 -10.430 -17.267 1.00 85.00 174 GLN A O 1
ATOM 1335 N N . LEU A 1 175 ? 8.632 -10.957 -15.224 1.00 89.56 175 LEU A N 1
ATOM 1336 C CA . LEU A 1 175 ? 9.909 -10.272 -15.410 1.00 89.56 175 LEU A CA 1
ATOM 1337 C C . LEU A 1 175 ? 10.691 -10.907 -16.565 1.00 89.56 175 LEU A C 1
ATOM 1339 O O . LEU A 1 175 ? 11.225 -10.177 -17.396 1.00 89.56 175 LEU A O 1
ATOM 1343 N N . GLU A 1 176 ? 10.706 -12.238 -16.679 1.00 92.94 176 GLU A N 1
ATOM 1344 C CA . GLU A 1 176 ? 11.326 -12.951 -17.805 1.00 92.94 176 GLU A CA 1
ATOM 1345 C C . GLU A 1 176 ? 10.675 -12.592 -19.144 1.00 92.94 176 GLU A C 1
ATOM 1347 O O . GLU A 1 176 ? 11.377 -12.238 -20.096 1.00 92.94 176 GLU A O 1
ATOM 1352 N N . ALA A 1 177 ? 9.342 -12.601 -19.216 1.00 90.19 177 ALA A N 1
ATOM 1353 C CA . ALA A 1 177 ? 8.616 -12.196 -20.417 1.00 90.19 177 ALA A CA 1
ATOM 1354 C C . ALA A 1 177 ? 8.912 -10.733 -20.807 1.00 90.19 177 ALA A C 1
ATOM 1356 O O . ALA A 1 177 ? 9.114 -10.419 -21.986 1.00 90.19 177 ALA A O 1
ATOM 1357 N N . GLN A 1 178 ? 8.984 -9.828 -19.827 1.00 89.94 178 GLN A N 1
ATOM 1358 C CA . GLN A 1 178 ? 9.298 -8.418 -20.050 1.00 89.94 178 GLN A CA 1
ATOM 1359 C C . GLN A 1 178 ? 10.753 -8.213 -20.493 1.00 89.94 178 GLN A C 1
ATOM 1361 O O . GLN A 1 178 ? 11.002 -7.433 -21.417 1.00 89.94 178 GLN A O 1
ATOM 1366 N N . ILE A 1 179 ? 11.704 -8.928 -19.884 1.00 93.06 179 ILE A N 1
ATOM 1367 C CA . ILE A 1 179 ? 13.115 -8.940 -20.287 1.00 93.06 179 ILE A CA 1
ATOM 1368 C C . ILE A 1 179 ? 13.227 -9.370 -21.751 1.00 93.06 179 ILE A C 1
ATOM 1370 O O . ILE A 1 179 ? 13.795 -8.620 -22.543 1.00 93.06 179 ILE A O 1
ATOM 1374 N N . GLY A 1 180 ? 12.608 -10.490 -22.142 1.00 93.19 180 GLY A N 1
ATOM 1375 C CA . GLY A 1 180 ? 12.637 -10.972 -23.528 1.00 93.19 180 GLY A CA 1
ATOM 1376 C C . GLY A 1 180 ? 12.022 -9.981 -24.527 1.00 93.19 180 GLY A C 1
ATOM 1377 O O . GLY A 1 180 ? 12.553 -9.764 -25.623 1.00 93.19 180 GLY A O 1
ATOM 1378 N N . SER A 1 181 ? 10.939 -9.294 -24.139 1.00 92.25 181 SER A N 1
ATOM 1379 C CA . SER A 1 181 ? 10.364 -8.218 -24.955 1.00 92.25 181 SER A CA 1
ATOM 1380 C C . SER A 1 181 ? 11.332 -7.045 -25.129 1.00 92.25 181 SER A C 1
ATOM 1382 O O . SER A 1 181 ? 11.429 -6.496 -26.229 1.00 92.25 181 SER A O 1
ATOM 1384 N N . TYR A 1 182 ? 12.025 -6.622 -24.072 1.00 92.12 182 TYR A N 1
ATOM 1385 C CA . TYR A 1 182 ? 12.989 -5.524 -24.153 1.00 92.12 182 TYR A CA 1
ATOM 1386 C C . TYR A 1 182 ? 14.259 -5.911 -24.901 1.00 92.12 182 TYR A C 1
ATOM 1388 O O . TYR A 1 182 ? 14.778 -5.070 -25.631 1.00 92.12 182 TYR A O 1
ATOM 1396 N N . GLU A 1 183 ? 14.722 -7.155 -24.794 1.00 94.00 183 GLU A N 1
ATOM 1397 C CA . GLU A 1 183 ? 15.842 -7.685 -25.582 1.00 94.00 183 GLU A CA 1
ATOM 1398 C C . GLU A 1 183 ? 15.529 -7.605 -27.077 1.00 94.00 183 GLU A C 1
ATOM 1400 O O . GLU A 1 183 ? 16.282 -6.993 -27.834 1.00 94.00 183 GLU A O 1
ATOM 1405 N N . THR A 1 184 ? 14.346 -8.077 -27.479 1.00 94.25 184 THR A N 1
ATOM 1406 C CA . THR A 1 184 ? 13.881 -8.006 -28.873 1.00 94.25 184 THR A CA 1
ATOM 1407 C C . THR A 1 184 ? 13.854 -6.563 -29.396 1.00 94.25 184 THR A C 1
ATOM 1409 O O . THR A 1 184 ? 14.288 -6.278 -30.516 1.00 94.25 184 THR A O 1
ATOM 1412 N N . ILE A 1 185 ? 13.351 -5.619 -28.590 1.00 91.50 185 ILE A N 1
ATOM 1413 C CA . ILE A 1 185 ? 13.291 -4.201 -28.975 1.00 91.50 185 ILE A CA 1
ATOM 1414 C C . ILE A 1 185 ? 14.696 -3.588 -29.038 1.00 91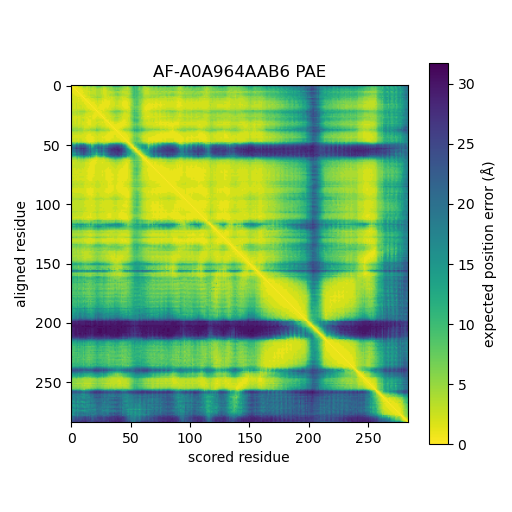.50 185 ILE A C 1
ATOM 1416 O O . ILE A 1 185 ? 14.988 -2.842 -29.976 1.00 91.50 185 ILE A O 1
ATOM 1420 N N . ALA A 1 186 ? 15.560 -3.888 -28.067 1.00 91.19 186 ALA A N 1
ATOM 1421 C CA . ALA A 1 186 ? 16.928 -3.387 -28.015 1.00 91.19 186 ALA A CA 1
ATOM 1422 C C . ALA A 1 186 ? 17.718 -3.836 -29.250 1.00 91.19 186 ALA A C 1
ATOM 1424 O O . ALA A 1 186 ? 18.288 -2.989 -29.936 1.00 91.19 186 ALA A O 1
ATOM 1425 N N . GLU A 1 187 ? 17.668 -5.121 -29.604 1.00 92.88 187 GLU A N 1
ATOM 1426 C CA . GLU A 1 187 ? 18.335 -5.672 -30.790 1.00 92.88 187 GLU A CA 1
ATOM 1427 C C . GLU A 1 187 ? 17.864 -5.004 -32.089 1.00 92.88 187 GLU A C 1
ATOM 1429 O O . GLU A 1 187 ? 18.678 -4.598 -32.926 1.00 92.88 187 GLU A O 1
ATOM 1434 N N . ALA A 1 188 ? 16.549 -4.821 -32.250 1.00 91.44 188 ALA A N 1
ATOM 1435 C CA . ALA A 1 188 ? 15.984 -4.143 -33.414 1.00 91.44 188 ALA A CA 1
ATOM 1436 C C . ALA A 1 188 ? 16.443 -2.675 -33.510 1.00 91.44 188 ALA A C 1
ATOM 1438 O O . ALA A 1 188 ? 16.755 -2.186 -34.602 1.00 91.44 188 ALA A O 1
ATOM 1439 N N . ARG A 1 189 ? 16.516 -1.969 -32.372 1.00 88.81 189 ARG A N 1
ATOM 1440 C CA . ARG A 1 189 ? 17.005 -0.583 -32.297 1.00 88.81 189 ARG A CA 1
ATOM 1441 C C . ARG A 1 189 ? 18.491 -0.492 -32.606 1.00 88.81 189 ARG A C 1
ATOM 1443 O O . ARG A 1 189 ? 18.866 0.328 -33.436 1.00 88.81 189 ARG A O 1
ATOM 1450 N N . GLU A 1 190 ? 19.310 -1.366 -32.033 1.00 90.69 190 GLU A N 1
ATOM 1451 C CA . GLU A 1 190 ? 20.746 -1.423 -32.317 1.00 90.69 190 GLU A CA 1
ATOM 1452 C C . GLU A 1 190 ? 21.028 -1.662 -33.795 1.00 90.69 190 GLU A C 1
ATOM 1454 O O . GLU A 1 190 ? 21.897 -1.013 -34.376 1.00 90.69 190 GLU A O 1
ATOM 1459 N N . LYS A 1 191 ? 20.292 -2.583 -34.425 1.00 90.44 191 LYS A N 1
ATOM 1460 C CA . LYS A 1 191 ? 20.425 -2.841 -35.859 1.00 90.44 191 LYS A CA 1
ATOM 1461 C C . LYS A 1 191 ? 20.094 -1.589 -36.672 1.00 90.44 191 LYS A C 1
ATOM 1463 O O . LYS A 1 191 ? 20.889 -1.196 -37.522 1.00 90.44 191 LYS A O 1
ATOM 1468 N N . SER A 1 192 ? 18.979 -0.924 -36.367 1.00 87.75 192 SER A N 1
ATOM 1469 C CA . SER A 1 192 ? 18.591 0.332 -37.022 1.00 87.75 192 SER A CA 1
ATOM 1470 C C . SER A 1 192 ? 19.616 1.451 -36.811 1.00 87.75 192 SER A C 1
ATOM 1472 O O . SER A 1 192 ? 19.865 2.226 -37.733 1.00 87.75 192 SER A O 1
ATOM 1474 N N . GLU A 1 193 ? 20.192 1.565 -35.616 1.00 86.94 193 GLU A N 1
ATOM 1475 C CA . GLU A 1 193 ? 21.211 2.563 -35.274 1.00 86.94 193 GLU A CA 1
ATOM 1476 C C . GLU A 1 193 ? 22.523 2.296 -36.028 1.00 86.94 193 GLU A C 1
ATOM 1478 O O . GLU A 1 193 ? 23.107 3.221 -36.592 1.00 86.94 193 GLU A O 1
ATOM 1483 N N . ARG A 1 194 ? 22.950 1.028 -36.125 1.00 86.62 194 ARG A N 1
ATOM 1484 C CA . ARG A 1 194 ? 24.123 0.613 -36.915 1.00 86.62 194 ARG A CA 1
ATOM 1485 C C . ARG A 1 194 ? 23.926 0.866 -38.410 1.00 86.62 194 ARG A C 1
ATOM 1487 O O . ARG A 1 194 ? 24.825 1.399 -39.054 1.00 86.62 194 ARG A O 1
ATOM 1494 N N . GLU A 1 195 ? 22.762 0.524 -38.959 1.00 87.06 195 GLU A N 1
ATOM 1495 C CA . GLU A 1 195 ? 22.426 0.778 -40.369 1.00 87.06 195 GLU A CA 1
ATOM 1496 C C . GLU A 1 195 ? 22.373 2.279 -40.690 1.00 87.06 195 GLU A C 1
ATOM 1498 O O . GLU A 1 195 ? 22.804 2.696 -41.766 1.00 87.06 195 GLU A O 1
ATOM 1503 N N . ALA A 1 196 ? 21.879 3.105 -39.762 1.00 83.38 196 ALA A N 1
ATOM 1504 C CA . ALA A 1 196 ? 21.882 4.558 -39.905 1.00 83.38 196 ALA A CA 1
ATOM 1505 C C . ALA A 1 196 ? 23.301 5.142 -39.831 1.00 83.38 196 ALA A C 1
ATOM 1507 O O . ALA A 1 196 ? 23.635 6.008 -40.631 1.00 83.38 196 ALA A O 1
ATOM 1508 N N . ALA A 1 197 ? 24.152 4.640 -38.931 1.00 80.56 197 ALA A N 1
ATOM 1509 C CA . ALA A 1 197 ? 25.548 5.068 -38.816 1.00 80.56 197 ALA A CA 1
ATOM 1510 C C . ALA A 1 197 ? 26.402 4.685 -40.040 1.00 80.56 197 ALA A C 1
ATOM 1512 O O . ALA A 1 197 ? 27.382 5.362 -40.342 1.00 80.56 197 ALA A O 1
ATOM 1513 N N . GLN A 1 198 ? 26.033 3.617 -40.757 1.00 79.00 198 GLN A N 1
ATOM 1514 C CA . GLN A 1 198 ? 26.700 3.187 -41.993 1.00 79.00 198 GLN A CA 1
ATOM 1515 C C . GLN A 1 198 ? 26.269 3.984 -43.236 1.00 79.00 198 GLN A C 1
ATOM 1517 O O . GLN A 1 198 ? 26.980 3.975 -44.240 1.00 79.00 198 GLN A O 1
ATOM 1522 N N . LYS A 1 199 ? 25.131 4.687 -43.195 1.00 74.00 199 LYS A N 1
ATOM 1523 C CA . LYS A 1 199 ? 24.681 5.576 -44.275 1.00 74.00 199 LYS A CA 1
ATOM 1524 C C . LYS A 1 199 ? 25.207 6.991 -44.009 1.00 74.00 199 LYS A C 1
ATOM 1526 O O . LYS A 1 199 ? 24.699 7.680 -43.131 1.00 74.00 199 LYS A O 1
ATOM 1531 N N . SER A 1 200 ? 26.224 7.430 -44.759 1.00 51.06 200 SER A N 1
ATOM 1532 C CA . SER A 1 200 ? 26.738 8.810 -44.684 1.00 51.06 200 SER A CA 1
ATOM 1533 C C . SER A 1 200 ? 25.610 9.841 -44.867 1.00 51.06 200 SER A C 1
ATOM 1535 O O . SER A 1 200 ? 24.722 9.615 -45.692 1.00 51.06 200 SER A O 1
ATOM 1537 N N . PRO A 1 201 ? 25.627 10.980 -44.150 1.00 55.28 201 PRO A N 1
ATOM 1538 C CA . PRO A 1 201 ? 24.586 11.991 -44.295 1.00 55.28 201 PRO A CA 1
ATOM 1539 C C . PRO A 1 201 ? 24.663 12.641 -45.683 1.00 55.28 201 PRO A C 1
ATOM 1541 O O . PRO A 1 201 ? 25.705 13.175 -46.064 1.00 55.28 201 PRO A O 1
ATOM 1544 N N . GLU A 1 202 ? 23.559 12.623 -46.436 1.00 49.44 202 GLU A N 1
ATOM 1545 C CA . GLU A 1 202 ? 23.439 13.446 -47.643 1.00 49.44 202 GLU A CA 1
ATOM 1546 C C . GLU A 1 202 ? 23.428 14.937 -47.257 1.00 49.44 202 GLU A C 1
ATOM 1548 O O . GLU A 1 202 ? 22.670 15.341 -46.364 1.00 49.44 202 GLU A O 1
ATOM 1553 N N . PRO A 1 203 ? 24.238 15.789 -47.911 1.00 41.88 203 PRO A N 1
ATOM 1554 C CA . PRO A 1 203 ? 24.223 17.217 -47.646 1.00 41.88 203 PRO A CA 1
ATOM 1555 C C . PRO A 1 203 ? 22.934 17.829 -48.213 1.00 41.88 203 PRO A C 1
ATOM 1557 O O . PRO A 1 203 ? 22.780 17.955 -49.424 1.00 41.88 203 PRO A O 1
ATOM 1560 N N . GLY A 1 204 ? 22.011 18.235 -47.333 1.00 46.31 204 GLY A N 1
ATOM 1561 C CA . GLY A 1 204 ? 20.899 19.131 -47.689 1.00 46.31 204 GLY A CA 1
ATOM 1562 C C . GLY A 1 204 ? 19.481 18.682 -47.318 1.00 46.31 204 GLY A C 1
ATOM 1563 O O . GLY A 1 204 ? 18.540 19.440 -47.538 1.00 46.31 204 GLY A O 1
ATOM 1564 N N . GLY A 1 205 ? 19.286 17.502 -46.727 1.00 42.97 205 GLY A N 1
ATOM 1565 C CA . GLY A 1 205 ? 17.953 17.048 -46.320 1.00 42.97 205 GLY A CA 1
ATOM 1566 C C . GLY A 1 205 ? 17.538 17.585 -44.949 1.00 42.97 205 GLY A C 1
ATOM 1567 O O . GLY A 1 205 ? 18.056 17.132 -43.931 1.00 42.97 205 GLY A O 1
ATOM 1568 N N . VAL A 1 206 ? 16.566 18.503 -44.893 1.00 41.41 206 VAL A N 1
ATOM 1569 C CA . VAL A 1 206 ? 15.859 18.844 -43.645 1.00 41.41 206 VAL A CA 1
ATOM 1570 C C . VAL A 1 206 ? 15.113 17.594 -43.177 1.00 41.41 206 VAL A C 1
ATOM 1572 O O . VAL A 1 206 ? 14.006 17.300 -43.626 1.00 41.41 206 VAL A O 1
ATOM 1575 N N . THR A 1 207 ? 15.730 16.817 -42.292 1.00 40.84 207 THR A N 1
ATOM 1576 C CA . THR A 1 207 ? 15.084 15.652 -41.699 1.00 40.84 207 THR A CA 1
ATOM 1577 C C . THR A 1 207 ? 14.038 16.138 -40.706 1.00 40.84 207 THR A C 1
ATOM 1579 O O . THR A 1 207 ? 14.335 16.768 -39.689 1.00 40.84 207 THR A O 1
ATOM 1582 N N . SER A 1 208 ? 12.768 15.859 -41.008 1.00 40.62 208 SER A N 1
ATOM 1583 C CA . SER A 1 208 ? 11.700 16.012 -40.029 1.00 40.62 208 SER A CA 1
ATOM 1584 C C . SER A 1 208 ? 12.070 15.156 -38.816 1.00 40.62 208 SER A C 1
ATOM 1586 O O . SER A 1 208 ? 12.136 13.928 -38.927 1.00 40.62 208 SER A O 1
ATOM 1588 N N . ARG A 1 209 ? 12.336 15.788 -37.669 1.00 39.62 209 ARG A N 1
ATOM 1589 C CA . ARG A 1 209 ? 12.468 15.104 -36.380 1.00 39.62 209 ARG A CA 1
ATOM 1590 C C . ARG A 1 209 ? 11.112 14.480 -36.039 1.00 39.62 209 ARG A C 1
ATOM 1592 O O . ARG A 1 209 ? 10.320 15.064 -35.307 1.00 39.62 209 ARG A O 1
ATOM 1599 N N . ARG A 1 210 ? 10.816 13.295 -36.589 1.00 43.06 210 ARG A N 1
ATOM 1600 C CA . ARG A 1 210 ? 9.863 12.377 -35.954 1.00 43.06 210 ARG A CA 1
ATOM 1601 C C . ARG A 1 210 ? 10.370 12.172 -34.533 1.00 43.06 210 ARG A C 1
ATOM 1603 O O . ARG A 1 210 ? 11.574 11.996 -34.358 1.00 43.06 210 ARG A O 1
ATOM 1610 N N . ALA A 1 211 ? 9.477 12.255 -33.549 1.00 37.41 211 ALA A N 1
ATOM 1611 C CA . ALA A 1 211 ? 9.798 12.018 -32.147 1.00 37.41 211 ALA A CA 1
ATOM 1612 C C . ALA A 1 211 ? 10.658 10.749 -32.045 1.00 37.41 211 ALA A C 1
ATOM 1614 O O . ALA A 1 211 ? 10.179 9.652 -32.336 1.00 37.41 211 ALA A O 1
ATOM 1615 N N . ALA A 1 212 ? 11.950 10.916 -31.755 1.00 47.88 212 ALA A N 1
ATOM 1616 C CA . ALA A 1 212 ? 12.854 9.793 -31.619 1.00 47.88 212 ALA A CA 1
ATOM 1617 C C . ALA A 1 212 ? 12.376 9.024 -30.388 1.00 47.88 212 ALA A C 1
ATOM 1619 O O . ALA A 1 212 ? 12.443 9.533 -29.270 1.00 47.88 212 ALA A O 1
ATOM 1620 N N . GLY A 1 213 ? 11.801 7.839 -30.609 1.00 57.38 213 GLY A N 1
ATOM 1621 C CA . GLY A 1 213 ? 11.546 6.900 -29.524 1.00 57.38 2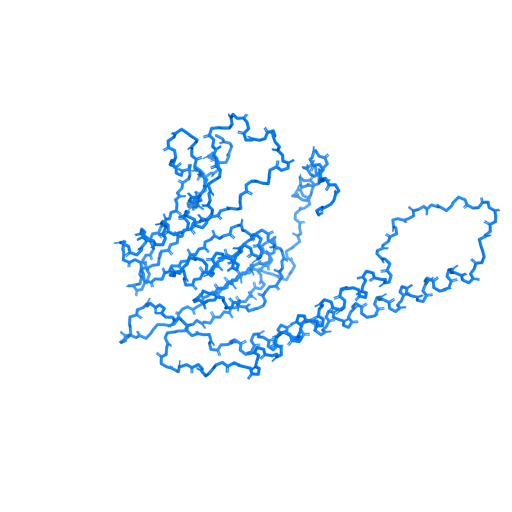13 GLY A CA 1
ATOM 1622 C C . GLY A 1 213 ? 12.847 6.607 -28.773 1.00 57.38 213 GLY A C 1
ATOM 1623 O O . GLY A 1 213 ? 13.934 6.900 -29.272 1.00 57.38 213 GLY A O 1
ATOM 1624 N N . ALA A 1 214 ? 12.738 6.038 -27.575 1.00 74.31 214 ALA A N 1
ATOM 1625 C CA . ALA A 1 214 ? 13.908 5.704 -26.772 1.00 74.31 214 ALA A CA 1
ATOM 1626 C C . ALA A 1 214 ? 14.929 4.865 -27.579 1.00 74.31 214 ALA A C 1
ATOM 1628 O O . ALA A 1 214 ? 14.538 3.955 -28.316 1.00 74.31 214 ALA A O 1
ATOM 1629 N N . GLY A 1 215 ? 16.219 5.205 -27.475 1.00 81.88 215 GLY A N 1
ATOM 1630 C CA . GLY A 1 215 ? 17.311 4.481 -28.143 1.00 81.88 215 GLY A CA 1
ATOM 1631 C C . GLY A 1 215 ? 17.583 3.107 -27.521 1.00 81.88 215 GLY A C 1
ATOM 1632 O O . GLY A 1 215 ? 17.059 2.796 -26.448 1.00 81.88 215 GLY A O 1
ATOM 1633 N N . SER A 1 216 ? 18.417 2.287 -28.166 1.00 86.19 216 SER A N 1
ATOM 1634 C CA . SER A 1 216 ? 18.779 0.938 -27.681 1.00 86.19 216 SER A CA 1
ATOM 1635 C C . SER A 1 216 ? 19.269 0.917 -26.223 1.00 86.19 216 SER A C 1
ATOM 1637 O O . SER A 1 216 ? 18.897 0.037 -25.446 1.00 86.19 216 SER A O 1
ATOM 1639 N N . GLU A 1 217 ? 20.041 1.927 -25.822 1.00 87.19 217 GLU A N 1
ATOM 1640 C CA . GLU A 1 217 ? 20.604 2.069 -24.476 1.00 87.19 217 GLU A CA 1
ATOM 1641 C C . GLU A 1 217 ? 19.537 2.143 -23.373 1.00 87.19 217 GLU A C 1
ATOM 1643 O O . GLU A 1 217 ? 19.700 1.542 -22.311 1.00 87.19 217 GLU A O 1
ATOM 1648 N N . PHE A 1 218 ? 18.405 2.804 -23.635 1.00 88.81 218 PHE A N 1
ATOM 1649 C CA . PHE A 1 218 ? 17.297 2.870 -22.681 1.00 88.81 218 PHE A CA 1
ATOM 1650 C C . PHE A 1 218 ? 16.775 1.470 -22.342 1.00 88.81 218 PHE A C 1
ATOM 1652 O O . PHE A 1 218 ? 16.619 1.135 -21.168 1.00 88.81 218 PHE A O 1
ATOM 1659 N N . TYR A 1 219 ? 16.543 0.641 -23.363 1.00 88.44 219 TYR A N 1
ATOM 1660 C CA . TYR A 1 219 ? 16.045 -0.721 -23.180 1.00 88.44 219 TYR A CA 1
ATOM 1661 C C . TYR A 1 219 ? 17.077 -1.607 -22.479 1.00 88.44 219 TYR A C 1
ATOM 1663 O O . TYR A 1 219 ? 16.704 -2.362 -21.585 1.00 88.44 219 TYR A O 1
ATOM 1671 N N . ARG A 1 220 ? 18.375 -1.457 -22.783 1.00 89.62 220 ARG A N 1
ATOM 1672 C CA . ARG A 1 220 ? 19.449 -2.158 -22.054 1.00 89.62 220 ARG A CA 1
ATOM 1673 C C . ARG A 1 220 ? 19.463 -1.812 -20.567 1.00 89.62 220 ARG A C 1
ATOM 1675 O O . ARG A 1 220 ? 19.547 -2.714 -19.737 1.00 89.62 220 ARG A O 1
ATOM 1682 N N . ASN A 1 221 ? 19.312 -0.534 -20.224 1.00 90.12 221 ASN A N 1
ATOM 1683 C CA . ASN A 1 221 ? 19.242 -0.105 -18.827 1.00 90.12 221 ASN A CA 1
ATOM 1684 C C . ASN A 1 221 ? 18.011 -0.691 -18.116 1.00 90.12 221 ASN A C 1
ATOM 1686 O O . ASN A 1 221 ? 18.111 -1.107 -16.962 1.00 90.12 221 ASN A O 1
ATOM 1690 N N . GLN A 1 222 ? 16.868 -0.791 -18.807 1.00 89.38 222 GLN A N 1
ATOM 1691 C CA . GLN A 1 222 ? 15.697 -1.480 -18.258 1.00 89.38 222 GLN A CA 1
ATOM 1692 C C . GLN A 1 222 ? 15.944 -2.983 -18.064 1.00 89.38 222 GLN A C 1
ATOM 1694 O O . GLN A 1 222 ? 15.596 -3.506 -17.012 1.00 89.38 222 GLN A O 1
ATOM 1699 N N . ILE A 1 223 ? 16.583 -3.673 -19.015 1.00 92.50 223 ILE A N 1
ATOM 1700 C CA . ILE A 1 223 ? 16.920 -5.104 -18.892 1.00 92.50 223 ILE A CA 1
ATOM 1701 C C . ILE A 1 223 ? 17.798 -5.355 -17.662 1.00 92.50 223 ILE A C 1
ATOM 1703 O O . ILE A 1 223 ? 17.521 -6.275 -16.896 1.00 92.50 223 ILE A O 1
ATOM 1707 N N . VAL A 1 224 ? 18.827 -4.530 -17.437 1.00 94.44 224 VAL A N 1
ATOM 1708 C CA . VAL A 1 224 ? 19.695 -4.649 -16.252 1.00 94.44 224 VAL A CA 1
ATOM 1709 C C . VAL A 1 224 ? 18.881 -4.508 -14.969 1.00 94.44 224 VAL A C 1
ATOM 1711 O O . VAL A 1 224 ? 19.003 -5.346 -14.080 1.00 94.44 224 VAL A O 1
ATOM 1714 N N . ARG A 1 225 ? 18.009 -3.496 -14.886 1.00 91.44 225 ARG A N 1
ATOM 1715 C CA . ARG A 1 225 ? 17.129 -3.300 -13.728 1.00 91.44 225 ARG A CA 1
ATOM 1716 C C . ARG A 1 225 ? 16.233 -4.518 -13.479 1.00 91.44 225 ARG A C 1
ATOM 1718 O O . ARG A 1 225 ? 16.198 -5.007 -12.355 1.00 91.44 225 ARG A O 1
ATOM 1725 N N . LEU A 1 226 ? 15.546 -5.009 -14.512 1.00 91.19 226 LEU A N 1
ATOM 1726 C CA . LEU A 1 226 ? 14.621 -6.143 -14.396 1.00 91.19 226 LEU A CA 1
ATOM 1727 C C . LEU A 1 226 ? 15.343 -7.438 -14.002 1.00 91.19 226 LEU A C 1
ATOM 1729 O O . LEU A 1 226 ? 14.819 -8.214 -13.212 1.00 91.19 226 LEU A O 1
ATOM 1733 N N . ARG A 1 227 ? 16.564 -7.665 -14.502 1.00 94.06 227 ARG A N 1
ATOM 1734 C CA . ARG A 1 227 ? 17.388 -8.818 -14.103 1.00 94.06 227 ARG A CA 1
ATOM 1735 C C . ARG A 1 227 ? 17.816 -8.741 -12.640 1.00 94.06 227 ARG A C 1
ATOM 1737 O O . ARG A 1 227 ? 17.795 -9.760 -11.959 1.00 94.06 227 ARG A O 1
ATOM 1744 N N . THR A 1 228 ? 18.174 -7.553 -12.153 1.00 93.38 228 THR A N 1
ATOM 1745 C CA . THR A 1 228 ? 18.477 -7.345 -10.729 1.00 93.38 228 THR A CA 1
ATOM 1746 C C . THR A 1 228 ? 17.256 -7.626 -9.860 1.00 93.38 228 THR A C 1
ATOM 1748 O O . THR A 1 228 ? 17.377 -8.317 -8.855 1.00 93.38 228 THR A O 1
ATOM 1751 N N . GLU A 1 229 ? 16.082 -7.135 -10.260 1.00 88.31 229 GLU A N 1
ATOM 1752 C CA . GLU A 1 229 ? 14.824 -7.402 -9.555 1.00 88.31 229 GLU A CA 1
ATOM 1753 C C . GLU A 1 229 ? 14.508 -8.902 -9.533 1.00 88.31 229 GLU A C 1
ATOM 1755 O O . GLU A 1 229 ? 14.245 -9.461 -8.472 1.00 88.31 229 GLU A O 1
ATOM 1760 N N . LYS A 1 230 ? 14.645 -9.590 -10.673 1.00 91.50 230 LYS A N 1
ATOM 1761 C CA . LYS A 1 230 ? 14.455 -11.041 -10.761 1.00 91.50 230 LYS A CA 1
ATOM 1762 C C . LYS A 1 230 ? 15.386 -11.807 -9.812 1.00 91.50 230 LYS A C 1
ATOM 1764 O O . LYS A 1 230 ? 14.915 -12.668 -9.077 1.00 91.50 230 LYS A O 1
ATOM 1769 N N . ALA A 1 231 ? 16.675 -11.463 -9.781 1.00 91.81 231 ALA A N 1
ATOM 1770 C CA . ALA A 1 231 ? 17.647 -12.107 -8.894 1.00 91.81 231 ALA A CA 1
ATOM 1771 C C . ALA A 1 231 ? 17.311 -11.908 -7.402 1.00 91.81 231 ALA A C 1
ATOM 1773 O O . ALA A 1 231 ? 17.559 -12.790 -6.583 1.00 91.81 231 ALA A O 1
ATOM 1774 N N . GLN A 1 232 ? 16.715 -10.767 -7.036 1.00 88.69 232 GLN A N 1
ATOM 1775 C CA . GLN A 1 232 ? 16.226 -10.533 -5.672 1.00 88.69 232 GLN A CA 1
ATOM 1776 C C . GLN A 1 232 ? 15.030 -11.431 -5.326 1.00 88.69 232 GLN A C 1
ATOM 1778 O O . GLN A 1 232 ? 14.935 -11.900 -4.192 1.00 88.69 232 GLN A O 1
ATOM 1783 N N . LEU A 1 233 ? 14.131 -11.687 -6.283 1.00 88.19 233 LEU A N 1
ATOM 1784 C CA . LEU A 1 233 ? 13.013 -12.616 -6.082 1.00 88.19 233 LEU A CA 1
ATOM 1785 C C . LEU A 1 233 ? 13.497 -14.065 -5.949 1.00 88.19 233 LEU A C 1
ATOM 1787 O O . LEU A 1 233 ? 13.029 -14.769 -5.059 1.00 88.19 233 LEU A O 1
ATOM 1791 N N . GLU A 1 234 ? 14.461 -14.479 -6.779 1.00 89.06 234 GLU A N 1
ATOM 1792 C CA . GLU A 1 234 ? 15.097 -15.805 -6.712 1.00 89.06 234 GLU A CA 1
ATOM 1793 C C . GLU A 1 234 ? 15.688 -16.060 -5.319 1.00 89.06 234 GLU A C 1
ATOM 1795 O O . GLU A 1 234 ? 15.332 -17.045 -4.671 1.00 89.06 234 GLU A O 1
ATOM 1800 N N . ALA A 1 235 ? 16.488 -15.121 -4.804 1.00 88.44 235 ALA A N 1
ATOM 1801 C CA . ALA A 1 235 ? 17.061 -15.220 -3.461 1.00 88.44 235 ALA A CA 1
ATOM 1802 C C . ALA A 1 235 ? 15.984 -15.311 -2.363 1.00 88.44 235 ALA A C 1
ATOM 1804 O O . ALA A 1 235 ? 16.103 -16.110 -1.440 1.00 88.44 235 ALA A O 1
ATOM 1805 N N . ARG A 1 236 ? 14.888 -14.546 -2.476 1.00 85.06 236 ARG A N 1
ATOM 1806 C CA . ARG A 1 236 ? 13.780 -14.592 -1.503 1.00 85.06 236 ARG A CA 1
ATOM 1807 C C . ARG A 1 236 ? 13.041 -15.932 -1.508 1.00 85.06 236 ARG A C 1
ATOM 1809 O O . ARG A 1 236 ? 12.594 -16.373 -0.454 1.00 85.06 236 ARG A O 1
ATOM 1816 N N . ILE A 1 237 ? 12.900 -16.577 -2.667 1.00 85.38 237 ILE A N 1
ATOM 1817 C CA . ILE A 1 237 ? 12.309 -17.920 -2.761 1.00 85.38 237 ILE A CA 1
ATOM 1818 C C . ILE A 1 237 ? 13.224 -18.957 -2.101 1.00 85.38 237 ILE A C 1
ATOM 1820 O O . ILE A 1 237 ? 12.728 -19.854 -1.416 1.00 85.38 237 ILE A O 1
ATOM 1824 N N . GLU A 1 238 ? 14.539 -18.842 -2.297 1.00 85.44 238 GLU A N 1
ATOM 1825 C CA . GLU A 1 238 ? 15.536 -19.734 -1.692 1.00 85.44 238 GLU A CA 1
ATOM 1826 C C . GLU A 1 238 ? 15.604 -19.577 -0.164 1.00 85.44 238 GLU A C 1
ATOM 1828 O O . GLU A 1 238 ? 15.628 -20.580 0.552 1.00 85.44 238 GLU A O 1
ATOM 1833 N N . ASP A 1 239 ? 15.545 -18.338 0.329 1.00 79.81 239 ASP A N 1
ATOM 1834 C CA . ASP A 1 239 ? 15.582 -17.990 1.757 1.00 79.81 239 ASP A CA 1
ATOM 1835 C C . ASP A 1 239 ? 14.219 -18.129 2.467 1.00 79.81 239 ASP A C 1
ATOM 1837 O O . ASP A 1 239 ? 14.113 -17.901 3.677 1.00 79.81 239 ASP A O 1
ATOM 1841 N N . GLY A 1 240 ? 13.161 -18.490 1.732 1.00 70.19 240 GLY A N 1
ATOM 1842 C CA . GLY A 1 240 ? 11.779 -18.493 2.209 1.00 70.19 240 GLY A CA 1
ATOM 1843 C C . GLY A 1 240 ? 11.581 -19.281 3.509 1.00 70.19 240 GLY A C 1
ATOM 18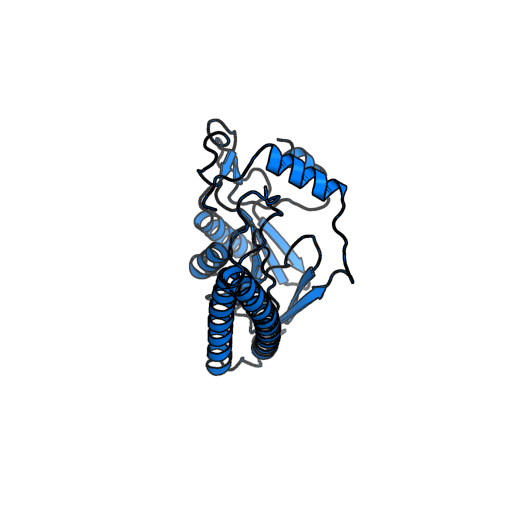44 O O . GLY A 1 240 ? 11.885 -20.475 3.605 1.00 70.19 240 GLY A O 1
ATOM 1845 N N . ALA A 1 241 ? 11.026 -18.615 4.525 1.00 63.03 241 ALA A N 1
ATOM 1846 C CA . ALA A 1 241 ? 10.766 -19.222 5.824 1.00 63.03 241 ALA A CA 1
ATOM 1847 C C . ALA A 1 241 ? 9.706 -20.333 5.728 1.00 63.03 241 ALA A C 1
ATOM 1849 O O . ALA A 1 241 ? 8.759 -20.272 4.942 1.00 63.03 241 ALA A O 1
ATOM 1850 N N . LYS A 1 242 ? 9.821 -21.352 6.590 1.00 68.69 242 LYS A N 1
ATOM 1851 C CA . LYS A 1 242 ? 8.739 -22.327 6.760 1.00 68.69 242 LYS A CA 1
ATOM 1852 C C . LYS A 1 242 ? 7.503 -21.610 7.295 1.00 68.69 242 LYS A C 1
ATOM 1854 O O . LYS A 1 242 ? 7.538 -21.057 8.390 1.00 68.69 242 LYS A O 1
ATOM 1859 N N . VAL A 1 243 ? 6.416 -21.670 6.534 1.00 74.88 243 VAL A N 1
ATOM 1860 C CA . VAL A 1 243 ? 5.129 -21.115 6.948 1.00 74.88 243 VAL A CA 1
ATOM 1861 C C . VAL A 1 243 ? 4.523 -22.001 8.035 1.00 74.88 243 VAL A C 1
ATOM 1863 O O . VAL A 1 243 ? 4.366 -23.206 7.832 1.00 74.88 243 VAL A O 1
ATOM 1866 N N . ASP A 1 244 ? 4.189 -21.413 9.185 1.00 78.00 244 ASP A N 1
ATOM 1867 C CA . ASP A 1 244 ? 3.478 -22.111 10.259 1.00 78.00 244 ASP A CA 1
ATOM 1868 C C . ASP A 1 244 ? 2.071 -22.521 9.766 1.00 78.00 244 ASP A C 1
ATOM 1870 O O . ASP A 1 244 ? 1.251 -21.647 9.449 1.00 78.00 244 ASP A O 1
ATOM 1874 N N . PRO A 1 245 ? 1.760 -23.832 9.682 1.00 78.44 245 PRO A N 1
ATOM 1875 C CA . PRO A 1 245 ? 0.463 -24.312 9.211 1.00 78.44 245 PRO A CA 1
ATOM 1876 C C . PRO A 1 245 ? -0.693 -23.941 10.145 1.00 78.44 245 PRO A C 1
ATOM 1878 O O . PRO A 1 245 ? -1.846 -23.967 9.704 1.00 78.44 245 PRO A O 1
ATOM 1881 N N . ASP A 1 246 ? -0.407 -23.546 11.383 1.00 83.56 246 ASP A N 1
ATOM 1882 C CA . ASP A 1 246 ? -1.411 -23.156 12.363 1.00 83.56 246 ASP A CA 1
ATOM 1883 C C . ASP A 1 246 ? -1.525 -21.630 12.490 1.00 83.56 246 ASP A C 1
ATOM 1885 O O . ASP A 1 246 ? -2.397 -21.139 13.203 1.00 83.56 246 ASP A O 1
ATOM 1889 N N . ALA A 1 247 ? -0.678 -20.830 11.840 1.00 86.50 247 ALA A N 1
ATOM 1890 C CA . ALA A 1 247 ? -0.810 -19.374 11.877 1.00 86.50 247 ALA A CA 1
ATOM 1891 C C . ALA A 1 247 ? -2.067 -18.908 11.121 1.00 86.50 247 ALA A C 1
ATOM 1893 O O . ALA A 1 247 ? -2.455 -19.506 10.105 1.00 86.50 247 ALA A O 1
ATOM 1894 N N . ASN A 1 248 ? -2.686 -17.821 11.609 1.00 91.38 248 ASN A N 1
ATOM 1895 C CA . ASN A 1 248 ? -3.636 -17.046 10.807 1.00 91.38 248 ASN A CA 1
ATOM 1896 C C . ASN A 1 248 ? -2.929 -16.651 9.515 1.00 91.38 248 ASN A C 1
ATOM 1898 O O . ASN A 1 248 ? -1.747 -16.321 9.542 1.00 91.38 248 ASN A O 1
ATOM 1902 N N . TYR A 1 249 ? -3.621 -16.690 8.388 1.00 92.06 249 TYR A N 1
ATOM 1903 C CA . TYR A 1 249 ? -2.988 -16.451 7.097 1.00 92.06 249 TYR A CA 1
ATOM 1904 C C . TYR A 1 249 ? -3.884 -15.616 6.200 1.00 92.06 249 TYR A C 1
ATOM 1906 O O . TYR A 1 249 ? -5.074 -15.447 6.476 1.00 92.06 249 TYR A O 1
ATOM 1914 N N . PHE A 1 250 ? -3.321 -15.107 5.114 1.00 92.00 250 PHE A N 1
ATOM 191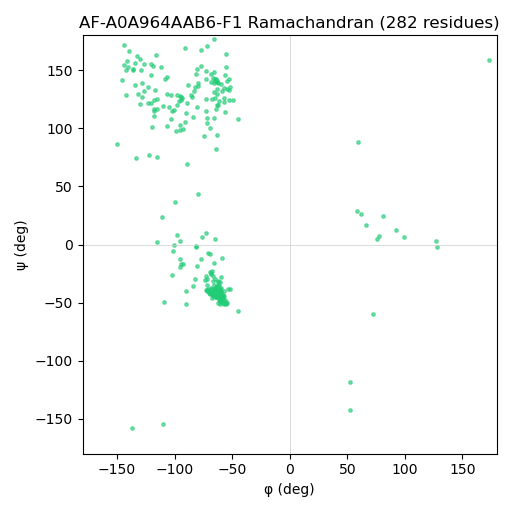5 C CA . PHE A 1 250 ? -4.110 -14.526 4.040 1.00 92.00 250 PHE A CA 1
ATOM 1916 C C . PHE A 1 250 ? -3.862 -15.255 2.720 1.00 92.00 250 PHE A C 1
ATOM 1918 O O . PHE A 1 250 ? -2.821 -15.881 2.511 1.00 92.00 250 PHE A O 1
ATOM 1925 N N . ALA A 1 251 ? -4.849 -15.181 1.836 1.00 89.75 251 ALA A N 1
ATOM 1926 C CA . ALA A 1 251 ? -4.664 -15.393 0.409 1.00 89.75 251 ALA A CA 1
ATOM 1927 C C . ALA A 1 251 ? -4.764 -14.041 -0.301 1.00 89.75 251 ALA A C 1
ATOM 1929 O O . ALA A 1 251 ? -5.557 -13.187 0.110 1.00 89.75 251 ALA A O 1
ATOM 1930 N N . TYR A 1 252 ? -3.961 -13.853 -1.345 1.00 90.69 252 TYR A N 1
ATOM 1931 C CA . TYR A 1 252 ? -3.970 -12.642 -2.154 1.00 90.69 252 TYR A CA 1
ATOM 1932 C C . TYR A 1 252 ? -4.236 -12.966 -3.617 1.00 90.69 252 TYR A C 1
ATOM 1934 O O . TYR A 1 252 ? -3.602 -13.860 -4.172 1.00 90.69 252 TYR A O 1
ATOM 1942 N N . ASP A 1 253 ? -5.112 -12.180 -4.237 1.00 86.50 253 ASP A N 1
ATOM 1943 C CA . ASP A 1 253 ? -5.341 -12.203 -5.676 1.00 86.50 253 ASP A CA 1
ATOM 1944 C C . ASP A 1 253 ? -5.315 -10.778 -6.238 1.00 86.50 253 ASP A C 1
ATOM 1946 O O . ASP A 1 253 ? -6.038 -9.894 -5.768 1.00 86.50 253 ASP A O 1
ATOM 1950 N N . LEU A 1 254 ? -4.535 -10.560 -7.299 1.00 87.00 254 LEU A N 1
ATOM 1951 C CA . LEU A 1 254 ? -4.655 -9.373 -8.142 1.00 87.00 254 LEU A CA 1
ATOM 1952 C C . LEU A 1 254 ? -5.603 -9.688 -9.305 1.00 87.00 254 LEU A C 1
ATOM 1954 O O . LEU A 1 254 ? -5.227 -10.319 -10.295 1.00 87.00 254 LEU A O 1
ATOM 1958 N N . VAL A 1 255 ? -6.856 -9.258 -9.184 1.00 87.19 255 VAL A N 1
ATOM 1959 C CA . VAL A 1 255 ? -7.918 -9.604 -10.133 1.00 87.19 255 VAL A CA 1
ATOM 1960 C C . VAL A 1 255 ? -8.079 -8.503 -11.178 1.00 87.19 255 VAL A C 1
ATOM 1962 O O . VAL A 1 255 ? -8.361 -7.362 -10.812 1.00 87.19 255 VAL A O 1
ATOM 1965 N N . PRO A 1 256 ? -7.976 -8.801 -12.485 1.00 84.88 256 PRO A N 1
ATOM 1966 C CA . PRO A 1 256 ? -8.347 -7.850 -13.523 1.00 84.88 256 PRO A CA 1
ATOM 1967 C C . PRO A 1 256 ? -9.837 -7.501 -13.415 1.00 84.88 256 PRO A C 1
ATOM 1969 O O . PRO A 1 256 ? -10.695 -8.379 -13.499 1.00 84.88 256 PRO A O 1
ATOM 1972 N N . ALA A 1 257 ? -10.162 -6.216 -13.283 1.00 79.56 257 ALA A N 1
ATOM 1973 C CA . ALA A 1 257 ? -11.541 -5.733 -13.175 1.00 79.56 257 ALA A CA 1
ATOM 1974 C C . ALA A 1 257 ? -12.332 -5.850 -14.501 1.00 79.56 257 ALA A C 1
ATOM 1976 O O . ALA A 1 257 ? -13.542 -5.633 -14.530 1.00 79.56 257 ALA A O 1
ATOM 1977 N N . GLY A 1 258 ? -11.664 -6.218 -15.602 1.00 67.75 258 GLY A N 1
ATOM 1978 C CA . GLY A 1 258 ? -12.257 -6.538 -16.902 1.00 67.75 258 GLY A CA 1
ATOM 1979 C C . GLY A 1 258 ? -11.195 -6.761 -17.987 1.00 67.75 258 GLY A C 1
ATOM 1980 O O . GLY A 1 258 ? -10.062 -6.292 -17.866 1.00 67.75 258 GLY A O 1
ATOM 1981 N N . LYS A 1 259 ? -11.548 -7.461 -19.078 1.00 53.19 259 LYS A N 1
ATOM 1982 C CA . LYS A 1 259 ? -10.713 -7.509 -20.292 1.00 53.19 259 LYS A CA 1
ATOM 1983 C C . LYS A 1 259 ? -10.765 -6.114 -20.925 1.00 53.19 259 LYS A C 1
ATOM 1985 O O . LYS A 1 259 ? -11.762 -5.780 -21.552 1.00 53.19 259 LYS A O 1
ATOM 1990 N N . THR A 1 260 ? -9.730 -5.301 -20.708 1.00 55.22 260 THR A N 1
ATOM 1991 C CA . THR A 1 260 ? -9.591 -3.912 -21.202 1.00 55.22 260 THR A CA 1
ATOM 1992 C C . THR A 1 260 ? -10.688 -2.945 -20.738 1.00 55.22 260 THR A C 1
ATOM 1994 O O . THR A 1 260 ? -11.662 -2.697 -21.438 1.00 55.22 260 THR A O 1
ATOM 1997 N N . ILE A 1 261 ? -10.481 -2.317 -19.576 1.00 58.00 261 ILE A N 1
ATOM 1998 C CA . ILE A 1 261 ? -11.083 -1.004 -19.307 1.00 58.00 261 ILE A CA 1
ATOM 1999 C C . ILE A 1 261 ? -10.321 0.000 -20.178 1.00 58.00 261 ILE A C 1
ATOM 2001 O O . ILE A 1 261 ? -9.149 0.287 -19.913 1.00 58.00 261 ILE A O 1
ATOM 2005 N N . GLU A 1 262 ? -10.948 0.447 -21.266 1.00 59.75 262 GLU A N 1
ATOM 2006 C CA . GLU A 1 262 ? -10.419 1.534 -22.090 1.00 59.75 262 GLU A CA 1
ATOM 2007 C C . GLU A 1 262 ? -10.406 2.834 -21.280 1.00 59.75 262 GLU A C 1
ATOM 2009 O O . GLU A 1 262 ? -11.315 3.112 -20.497 1.00 59.75 262 GLU A O 1
ATOM 2014 N N . ASP A 1 263 ? -9.349 3.627 -21.450 1.00 62.75 263 ASP A N 1
ATOM 2015 C CA . ASP A 1 263 ? -9.267 4.937 -20.814 1.00 62.75 263 ASP A CA 1
ATOM 2016 C C . ASP A 1 263 ? -10.386 5.833 -21.357 1.00 62.75 263 ASP A C 1
ATOM 2018 O O . ASP A 1 263 ? -10.516 5.995 -22.571 1.00 62.75 263 ASP A O 1
ATOM 2022 N N . ASP A 1 264 ? -11.153 6.473 -20.472 1.00 69.62 264 ASP A N 1
ATOM 2023 C CA . ASP A 1 264 ? -12.145 7.459 -20.896 1.00 69.62 264 ASP A CA 1
ATOM 2024 C C . ASP A 1 264 ? -11.429 8.641 -21.595 1.00 69.62 264 ASP A C 1
ATOM 2026 O O . ASP A 1 264 ? -10.604 9.329 -20.969 1.00 69.62 264 ASP A O 1
ATOM 2030 N N . PRO A 1 265 ? -11.732 8.928 -22.877 1.00 75.12 265 PRO A N 1
ATOM 2031 C CA . PRO A 1 265 ? -11.074 9.995 -23.626 1.00 75.12 265 PRO A CA 1
ATOM 2032 C C . PRO A 1 265 ? -11.249 11.382 -22.996 1.00 75.12 265 PRO A C 1
ATOM 2034 O O . PRO A 1 265 ? -10.398 12.257 -23.180 1.00 75.12 265 PRO A O 1
ATOM 2037 N N . ALA A 1 266 ? -12.340 11.619 -22.264 1.00 73.38 266 ALA A N 1
ATOM 2038 C CA . ALA A 1 266 ? -12.581 12.868 -21.553 1.00 73.38 266 ALA A CA 1
ATOM 2039 C C . ALA A 1 266 ? -11.656 13.007 -20.337 1.00 73.38 266 ALA A C 1
ATOM 2041 O O . ALA A 1 266 ? -11.109 14.091 -20.117 1.00 73.38 266 ALA A O 1
ATOM 2042 N N . ILE A 1 267 ? -11.409 11.916 -19.603 1.00 67.88 267 ILE A N 1
ATOM 2043 C CA . ILE A 1 267 ? -10.418 11.892 -18.515 1.00 67.88 267 ILE A CA 1
ATOM 2044 C C . ILE A 1 267 ? -9.019 12.128 -19.089 1.00 67.88 267 ILE A C 1
ATOM 2046 O O . ILE A 1 267 ? -8.285 12.972 -18.574 1.00 67.88 267 ILE A O 1
ATOM 2050 N N . GLY A 1 268 ? -8.671 11.459 -20.193 1.00 70.00 268 GLY A N 1
ATOM 2051 C CA . GLY A 1 268 ? -7.399 11.667 -20.891 1.00 70.00 268 GLY A CA 1
ATOM 2052 C C . GLY A 1 268 ? -7.174 13.136 -21.260 1.00 70.00 268 GLY A C 1
ATOM 2053 O O . GLY A 1 268 ? -6.164 13.727 -20.876 1.00 70.00 268 GLY A O 1
ATOM 2054 N N . LYS A 1 269 ? -8.166 13.769 -21.898 1.00 76.25 269 LYS A N 1
ATOM 2055 C CA . LYS A 1 269 ? -8.130 15.204 -22.233 1.00 76.25 269 LYS A CA 1
ATOM 2056 C C . LYS A 1 269 ? -8.007 16.100 -21.001 1.00 76.25 269 LYS A C 1
ATOM 2058 O O . LYS A 1 269 ? -7.280 17.090 -21.052 1.00 76.25 269 LYS A O 1
ATOM 2063 N N . ALA A 1 270 ? -8.696 15.784 -19.905 1.00 72.19 270 ALA A N 1
ATOM 2064 C CA . ALA A 1 270 ? -8.614 16.560 -18.668 1.00 72.19 270 ALA A CA 1
ATOM 2065 C C . ALA A 1 270 ? -7.218 16.471 -18.026 1.00 72.19 270 ALA A C 1
ATOM 2067 O O . ALA A 1 270 ? -6.665 17.492 -17.615 1.00 72.19 270 ALA A O 1
ATOM 2068 N N . VAL A 1 271 ? -6.616 15.277 -18.001 1.00 68.12 271 VAL A N 1
ATOM 2069 C CA . VAL A 1 271 ? -5.245 15.059 -17.512 1.00 68.12 271 VAL A CA 1
ATOM 2070 C C . VAL A 1 271 ? -4.229 15.783 -18.393 1.00 68.12 271 VAL A C 1
ATOM 2072 O O . VAL A 1 271 ? -3.329 16.442 -17.875 1.00 68.12 271 VAL A O 1
ATOM 2075 N N . GLU A 1 272 ? -4.368 15.711 -19.716 1.00 73.88 272 GLU A N 1
ATOM 2076 C CA . GLU A 1 272 ? -3.507 16.446 -20.647 1.00 73.88 272 GLU A CA 1
ATOM 2077 C C . GLU A 1 272 ? -3.647 17.961 -20.486 1.00 73.88 272 GLU A C 1
ATOM 2079 O O . GLU A 1 272 ? -2.641 18.667 -20.421 1.00 73.88 272 GLU A O 1
ATOM 2084 N N . ALA A 1 273 ? -4.874 18.469 -20.359 1.00 74.94 273 ALA A N 1
ATOM 2085 C CA . ALA A 1 273 ? -5.129 19.882 -20.100 1.00 74.94 273 ALA A CA 1
ATOM 2086 C C . ALA A 1 273 ? -4.497 20.333 -18.774 1.00 74.94 273 ALA A C 1
ATOM 2088 O O . ALA A 1 273 ? -3.875 21.396 -18.723 1.00 74.94 273 ALA A O 1
ATOM 2089 N N . PHE A 1 274 ? -4.592 19.512 -17.723 1.00 71.06 274 PHE A N 1
ATOM 2090 C CA . PHE A 1 274 ? -3.933 19.761 -16.443 1.00 71.06 274 PHE A CA 1
ATOM 2091 C C . PHE A 1 274 ? -2.407 19.780 -16.588 1.00 71.06 274 PHE A C 1
ATOM 2093 O O . PHE A 1 274 ? -1.779 20.754 -16.188 1.00 71.06 274 PHE A O 1
ATOM 2100 N N . ARG A 1 275 ? -1.805 18.769 -17.227 1.00 70.50 275 ARG A N 1
ATOM 2101 C CA . ARG A 1 275 ? -0.351 18.700 -17.475 1.00 70.50 275 ARG A CA 1
ATOM 2102 C C . ARG A 1 275 ? 0.157 19.855 -18.334 1.00 70.50 275 ARG A C 1
ATOM 2104 O O . ARG A 1 275 ? 1.258 20.342 -18.114 1.00 70.50 275 ARG A O 1
ATOM 2111 N N . LYS A 1 276 ? -0.640 20.320 -19.297 1.00 74.81 276 LYS A N 1
ATOM 2112 C CA . LYS A 1 276 ? -0.324 21.498 -20.114 1.00 74.81 276 LYS A CA 1
ATOM 2113 C C . LYS A 1 276 ? -0.361 22.784 -19.289 1.00 74.81 276 LYS A C 1
ATOM 2115 O O . LYS A 1 276 ? 0.455 23.672 -19.509 1.00 74.81 276 LYS A O 1
ATOM 2120 N N . LYS A 1 277 ? -1.311 22.887 -18.357 1.00 75.62 277 LYS A N 1
ATOM 2121 C CA . LYS A 1 277 ? -1.442 24.023 -17.437 1.00 75.62 277 LYS A CA 1
ATOM 2122 C C . LYS A 1 277 ? -0.367 24.012 -16.342 1.00 75.62 277 LYS A C 1
ATOM 2124 O O . LYS A 1 277 ? 0.049 25.079 -15.904 1.00 75.62 277 LYS A O 1
ATOM 2129 N N . TYR A 1 278 ? 0.087 22.827 -15.939 1.00 65.62 278 TYR A N 1
ATOM 2130 C CA . TYR A 1 278 ? 1.065 22.593 -14.875 1.00 65.62 278 TYR A CA 1
ATOM 2131 C C . TYR A 1 278 ? 2.137 21.586 -15.336 1.00 65.62 278 TYR A C 1
ATOM 2133 O O . TYR A 1 278 ? 2.095 20.412 -14.955 1.00 65.62 278 TYR A O 1
ATOM 2141 N N . PRO A 1 279 ? 3.077 22.002 -16.202 1.00 66.12 279 PRO A N 1
ATOM 2142 C CA . PRO A 1 279 ? 4.129 21.118 -16.694 1.00 66.12 279 PRO A CA 1
ATOM 2143 C C . PRO A 1 279 ? 5.078 20.700 -15.560 1.00 66.12 279 PRO A C 1
ATOM 2145 O O . PRO A 1 279 ? 5.452 21.523 -14.725 1.00 66.12 279 PRO A O 1
ATOM 2148 N N . LYS A 1 280 ? 5.491 19.423 -15.539 1.00 49.38 280 LYS A N 1
ATOM 2149 C CA . LYS A 1 280 ? 6.547 18.950 -14.627 1.00 49.38 280 LYS A CA 1
ATOM 2150 C C . LYS A 1 280 ? 7.862 19.678 -14.937 1.00 49.38 280 LYS A C 1
ATOM 2152 O O . LYS A 1 280 ? 8.212 19.844 -16.106 1.00 49.38 280 LYS A O 1
ATOM 2157 N N . ALA A 1 281 ? 8.596 20.075 -13.898 1.00 40.62 281 ALA A N 1
ATOM 2158 C CA . ALA A 1 281 ? 9.959 20.572 -14.053 1.00 40.62 281 ALA A CA 1
ATOM 2159 C C . ALA A 1 281 ? 10.886 19.437 -14.545 1.00 40.62 281 ALA A C 1
ATOM 2161 O O . ALA A 1 281 ? 10.695 18.288 -14.138 1.00 40.62 281 ALA A O 1
ATOM 2162 N N . PRO A 1 282 ? 11.867 19.718 -15.422 1.00 33.28 282 PRO A N 1
ATOM 2163 C CA . PRO A 1 282 ? 12.808 18.703 -15.884 1.00 33.28 282 PRO A CA 1
ATOM 2164 C C . PRO A 1 282 ? 13.671 18.199 -14.716 1.00 33.28 282 PRO A C 1
ATOM 2166 O O . PRO A 1 282 ? 14.297 19.002 -14.030 1.00 33.28 282 PRO A O 1
ATOM 2169 N N . GLY A 1 283 ? 13.700 16.876 -14.508 1.00 42.38 283 GLY A N 1
ATOM 2170 C CA . GLY A 1 283 ? 14.466 16.218 -13.435 1.00 42.38 283 GLY A CA 1
ATOM 2171 C C . GLY A 1 283 ? 13.672 15.264 -12.531 1.00 42.38 283 GLY A C 1
ATOM 2172 O O . GLY A 1 283 ? 14.252 14.724 -11.594 1.00 42.38 283 GLY A O 1
ATOM 2173 N N . HIS A 1 284 ? 12.383 15.044 -12.812 1.00 35.88 284 HIS A N 1
ATOM 2174 C CA . HIS A 1 284 ? 11.514 14.075 -12.132 1.00 35.88 284 HIS A CA 1
ATOM 2175 C C . HIS A 1 284 ? 10.932 13.047 -13.099 1.00 35.88 284 HIS A C 1
ATOM 2177 O O . HIS A 1 284 ? 10.564 13.451 -14.229 1.00 35.88 284 HIS A O 1
#

Radius of gyration: 23.37 Å; Cα contacts (8 Å, |Δi|>4): 417; chains: 1; bounding box: 48×55×70 Å

Solvent-accessible surface area (backbone atoms only — not comparable to full-atom values): 16200 Å² total; per-residue (Å²): 110,75,66,59,57,48,48,74,67,45,98,54,87,53,47,27,42,23,40,17,29,60,83,80,64,46,43,74,52,37,34,65,49,80,47,78,55,98,92,41,34,34,18,39,36,19,39,56,55,67,74,68,78,89,54,74,75,65,64,75,82,40,73,45,45,63,48,63,53,59,62,37,50,44,52,50,48,53,52,31,48,73,75,56,33,40,39,31,35,39,42,32,41,29,49,69,69,53,49,49,50,43,31,62,74,33,82,74,42,47,34,34,46,40,35,82,48,66,58,81,49,69,48,66,47,78,36,83,74,16,38,36,41,39,37,38,55,94,68,41,34,42,68,43,79,48,80,46,69,53,92,93,47,77,74,43,74,76,64,36,65,83,48,51,62,63,30,49,54,52,46,41,55,51,46,52,55,51,39,54,55,34,50,57,51,21,54,56,39,46,51,52,51,52,56,52,72,70,51,77,83,72,93,79,71,85,73,80,80,64,84,79,68,85,54,34,66,58,36,50,55,49,42,54,52,48,51,54,53,42,54,54,47,53,51,50,58,75,67,53,74,87,70,62,88,85,50,32,29,44,52,77,46,65,41,68,69,51,92,74,75,73,79,55,67,68,58,53,52,50,53,50,54,48,42,72,74,55,65,82,68,93,92,118

Nearest PDB structures (foldseek):
  2wdc-assembly1_A  TM=9.094E-01  e=1.541E-09  Thermus thermophilus HB27
  4uwq-assembly2_D  TM=9.083E-01  e=1.449E-09  Thermus thermophilus HB27
  6hxw-assembly1_A  TM=8.077E-01  e=1.541E-09  Homo sapiens
  6twa-assembly1_A  TM=8.288E-01  e=3.653E-09  Homo sapiens
  7d0v-assembly1_A  TM=8.098E-01  e=1.603E-08  Naja atra

Mean predicted aligned error: 10.11 Å

Foldseek 3Di:
DVVVVVQVVDPDFDAAQQKAFPVPRGHPTHAWDWDDDPNATEIEGEHEDADDCVCVPDPPPDRIGGHDRLVSLLVSLVVCVVVVHQAYEYEYADPPVVQLVSPARRPRHAEYEYHVDQDQQFAFDQHNQYTYDYLGDDLQKDKDKAWFDDPPDRSHDSAFAPCLLVSLVVVLVVLVVLLVVLVVVLVVLVVVVVVVVVDDDDPDDPDDPPPDDDGSVVSVVVSVVSVVVSVVSVVCSVVPDDTDPNGTYIDIGTGGPDDDPDDDVVVVVVVVVVCVVPPDDPPD

Secondary structure (DSSP, 8-state):
-HHHHHHHHSSS--B-TTEEETTT--BSSB-EEEEEETTEEEEEEEEEPPPPTT-TTTSTT-SEEEPPHHH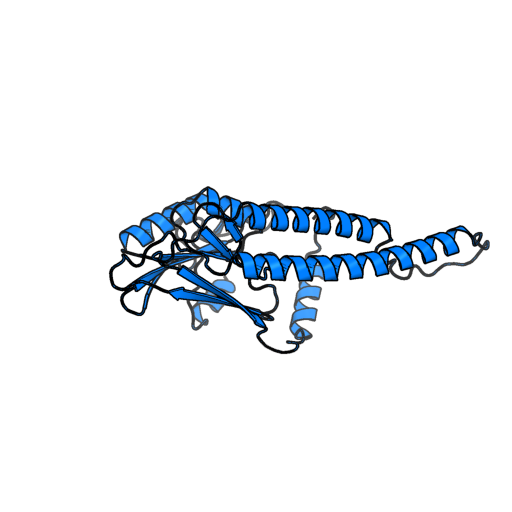HHHHHHHHHHHTT-SEEEEEEE--HHHHHHHHHHSTT--EEEE-SS--B-SSPEEETTEEEEEB-STT-EEEEEEEE--TTS-S-SPPEESSHHHHHHHHHHHHHHHHHHHHHHHHHHHHHHHHHHHSPPPTT--------PPPHHHHHHHHHHHHHHHHHHHHHHHSPPPPPTTS-EEEEEEEESSS--PPPHHHHHHHHHHHHHSPPPTT-